Protein AF-A0A238HB44-F1 (afdb_monomer)

Foldseek 3Di:
DEPDLQWFDDLLCQVCVVVVPVQSVDDCVNPVPPQVSQVSNLVSCVVVVHFLVNSLVSLLPTATDPCSQVLLVVCVVFDQDEYEYQDACSNCVSCCVRNVVRHYHYWHFDADPVRRGPGTGGPDVLVQLVVQVVVVVVVDQDEEEDADDSCPSNCVSHPAYEYESHDPVVCVVCVVNYYDDDSVSVVVRVVVVCVVVVNDGDD

InterPro domains:
  IPR023214 HAD superfamily [G3DSA:3.40.50.1000] (1-186)
  IPR036412 HAD-like superfamily [SSF56784] (1-177)
  IPR050582 HAD-like hydrolase superfamily, SerB [PTHR43344] (33-164)

Sequence (203 aa):
MDIEGTLLPELWGKIAEATGIAALRITTRDEPDYHALMAARIRSLNEHGLSIERLVSIVREVELLPGAREFLDEVRARWPTLLVSDSYRDFLGPLAAKLGCAPAICHRLTLDAAGRVTGWAARLDDQKPKVVRAMQDLGYSVFAAGDSFNDIGMLKAADAARFINVPELIAAAHPEIGVCRDYHELFDAMSTLARRCGLREFG

pLDDT: mean 94.98, std 6.5, range [49.38, 98.62]

Nearest PDB structures (foldseek):
  1rkv-assembly1_B  TM=9.797E-01  e=1.043E-21  Pseudomonas aeruginosa PAO1
  3m1y-assembly1_B  TM=8.067E-01  e=3.355E-08  Helicobacter pylori
  5is2-assembly1_A-2  TM=8.067E-01  e=6.632E-08  Mycobacterium avium 104
  5t41-assembly1_A  TM=7.313E-01  e=8.498E-08  Mycobacterium avium 104
  5jjb-assembly1_A-2  TM=7.280E-01  e=2.152E-07  Mycobacterium avium 104

Secondary structure (DSSP, 8-state):
---BTTTB--HHHHHHHHH--GGGS--TTT---HHHHHHHHHHHHHHTT-BHHHHHHHHHTPPPPTTHHHHHHHHHHHS---EEEEEEHHHHGGGTTTTTT--EEEEEEEE-TTSBEEEEE-SSTTHHHHHHHHHHHTT---EEEESSGGGHHHHHHSSEEEEES--HHHHHH-TTT-EESSHHHHHHHHHHHHHHTT-----

Mean predicted aligned error: 3.35 Å

Structure (mmCIF, N/CA/C/O backbone):
data_AF-A0A238HB44-F1
#
_entry.id   AF-A0A238HB44-F1
#
loop_
_atom_site.group_PDB
_atom_site.id
_atom_site.type_symbol
_atom_site.label_atom_id
_atom_site.label_alt_id
_atom_site.label_comp_id
_atom_site.label_asym_id
_atom_site.label_entity_id
_atom_site.label_seq_id
_atom_site.pdbx_PDB_ins_code
_atom_site.Cartn_x
_atom_site.Cartn_y
_atom_site.Cartn_z
_atom_site.occupancy
_atom_site.B_iso_or_equiv
_atom_site.auth_seq_id
_atom_site.auth_comp_id
_atom_site.auth_asym_id
_atom_site.auth_atom_id
_atom_site.pdbx_PDB_model_num
ATOM 1 N N . MET A 1 1 ? 3.009 -3.481 -6.488 1.00 96.06 1 MET A N 1
ATOM 2 C CA . MET A 1 1 ? 3.083 -2.062 -6.080 1.00 96.06 1 MET A CA 1
ATOM 3 C C . MET A 1 1 ? 2.508 -1.924 -4.692 1.00 96.06 1 MET A C 1
ATOM 5 O O . MET A 1 1 ? 1.539 -2.625 -4.400 1.00 96.06 1 MET A O 1
ATOM 9 N N . ASP A 1 2 ? 3.079 -1.046 -3.876 1.00 97.69 2 ASP A N 1
ATOM 10 C CA . ASP A 1 2 ? 2.415 -0.598 -2.654 1.00 97.69 2 ASP A CA 1
ATOM 11 C C . ASP A 1 2 ? 1.172 0.263 -2.976 1.00 97.69 2 ASP A C 1
ATOM 13 O O . ASP A 1 2 ? 0.890 0.561 -4.143 1.00 97.69 2 ASP A O 1
ATOM 17 N N . ILE A 1 3 ? 0.372 0.579 -1.957 1.00 97.44 3 ILE A N 1
ATOM 18 C CA . ILE A 1 3 ? -0.911 1.264 -2.079 1.00 97.44 3 ILE A CA 1
ATOM 19 C C . ILE A 1 3 ? -0.914 2.593 -1.319 1.00 97.44 3 ILE A C 1
ATOM 21 O O . ILE A 1 3 ? -1.276 3.605 -1.913 1.00 97.44 3 ILE A O 1
ATOM 25 N N . GLU A 1 4 ? -0.585 2.604 -0.028 1.00 96.06 4 GLU A N 1
ATOM 26 C CA . GLU A 1 4 ? -0.638 3.826 0.792 1.00 96.06 4 GLU A CA 1
ATOM 27 C C . GLU A 1 4 ? 0.665 4.610 0.560 1.00 96.06 4 GLU A C 1
ATOM 29 O O . GLU A 1 4 ? 1.708 4.022 0.344 1.00 96.06 4 GLU A O 1
ATOM 34 N N . GLY A 1 5 ? 0.607 5.929 0.401 1.00 94.69 5 GLY A N 1
ATOM 35 C CA . GLY A 1 5 ? 1.741 6.741 -0.069 1.00 94.69 5 GLY A CA 1
ATOM 36 C C . GLY A 1 5 ? 2.075 6.593 -1.565 1.00 94.69 5 GLY A C 1
ATOM 37 O O . GLY A 1 5 ? 2.542 7.544 -2.196 1.00 94.69 5 GLY A O 1
ATOM 38 N N . THR A 1 6 ? 1.741 5.455 -2.185 1.00 97.12 6 THR A N 1
ATOM 39 C CA . THR A 1 6 ? 1.982 5.192 -3.618 1.00 97.12 6 THR A CA 1
ATOM 40 C C . THR A 1 6 ? 0.783 5.507 -4.517 1.00 97.12 6 THR A C 1
ATOM 42 O O . THR A 1 6 ? 0.960 6.091 -5.582 1.00 97.12 6 THR A O 1
ATOM 45 N N . LEU A 1 7 ? -0.437 5.121 -4.129 1.00 98.00 7 LEU A N 1
ATOM 46 C CA . LEU A 1 7 ? -1.683 5.311 -4.899 1.00 98.00 7 LEU A CA 1
ATOM 47 C C . LEU A 1 7 ? -2.771 6.035 -4.097 1.00 98.00 7 LEU A C 1
ATOM 49 O O . LEU A 1 7 ? -3.613 6.721 -4.672 1.00 98.00 7 LEU A O 1
ATOM 53 N N . LEU A 1 8 ? -2.766 5.865 -2.778 1.00 96.62 8 LEU A N 1
ATOM 54 C CA . LEU A 1 8 ? -3.674 6.472 -1.810 1.00 96.62 8 LEU A CA 1
ATOM 55 C C . LEU A 1 8 ? -2.867 7.265 -0.779 1.00 96.62 8 LEU A C 1
ATOM 57 O O . LEU A 1 8 ? -1.703 6.954 -0.554 1.00 96.62 8 LEU A O 1
ATOM 61 N N . PRO A 1 9 ? -3.458 8.251 -0.093 1.00 95.88 9 PRO A N 1
ATOM 62 C CA . PRO A 1 9 ? -2.882 8.748 1.150 1.00 95.88 9 PRO A CA 1
ATOM 63 C C . PRO A 1 9 ? -2.969 7.688 2.266 1.00 95.88 9 PRO A C 1
ATOM 65 O O . PRO A 1 9 ? -3.757 6.746 2.188 1.00 95.88 9 PRO A O 1
ATOM 68 N N . GLU A 1 10 ? -2.215 7.902 3.344 1.00 94.25 10 GLU A N 1
ATOM 69 C CA . GLU A 1 10 ? -2.258 7.092 4.571 1.00 94.25 10 GLU A CA 1
ATOM 70 C C . GLU A 1 10 ? -3.668 7.049 5.193 1.00 94.25 10 GLU A C 1
ATOM 72 O O . GLU A 1 10 ? -4.200 8.064 5.669 1.00 94.25 10 GLU A O 1
ATOM 77 N N . LEU A 1 11 ? -4.271 5.861 5.248 1.00 95.62 11 LEU A N 1
ATOM 78 C CA . LEU A 1 11 ? -5.650 5.655 5.690 1.00 95.62 11 LEU A CA 1
ATOM 79 C C . LEU A 1 11 ? -5.822 5.942 7.180 1.00 95.62 11 LEU A C 1
ATOM 81 O O . LEU A 1 11 ? -6.792 6.590 7.568 1.00 95.62 11 LEU A O 1
ATOM 85 N N . TRP A 1 12 ? -4.878 5.527 8.028 1.00 95.50 12 TRP A N 1
ATOM 86 C CA . TRP A 1 12 ? -4.936 5.831 9.465 1.00 95.50 12 TRP A CA 1
ATOM 87 C C . TRP A 1 12 ? -4.859 7.331 9.745 1.00 95.50 12 TRP A C 1
ATOM 89 O O . TRP A 1 12 ? -5.586 7.830 10.605 1.00 95.50 12 TRP A O 1
ATOM 99 N N . GLY A 1 13 ? -4.056 8.064 8.967 1.00 94.88 13 GLY A N 1
ATOM 100 C CA . GLY A 1 13 ? -4.015 9.524 9.022 1.00 94.88 13 GLY A CA 1
ATOM 101 C C . GLY A 1 13 ? -5.377 10.142 8.696 1.00 94.88 13 GLY A C 1
ATOM 102 O O . GLY A 1 13 ? -5.855 11.008 9.433 1.00 94.88 13 GLY A O 1
ATOM 103 N N . LYS A 1 14 ? -6.045 9.638 7.650 1.00 96.69 14 LYS A N 1
ATOM 104 C CA . LYS A 1 14 ? -7.391 10.080 7.248 1.00 96.69 14 LYS A CA 1
ATOM 105 C C . LYS A 1 14 ? -8.474 9.718 8.262 1.00 96.69 14 LYS A C 1
ATOM 107 O O . LYS A 1 14 ? -9.338 10.543 8.552 1.00 96.69 14 LYS A O 1
ATOM 112 N N . ILE A 1 15 ? -8.404 8.532 8.864 1.00 97.19 15 ILE A N 1
ATOM 113 C CA . ILE A 1 15 ? -9.303 8.125 9.951 1.00 97.19 15 ILE A CA 1
ATOM 114 C C . ILE A 1 15 ? -9.132 9.058 11.153 1.00 97.19 15 ILE A C 1
ATOM 116 O O . ILE A 1 15 ? -10.123 9.549 11.697 1.00 97.19 15 ILE A O 1
ATOM 120 N N . ALA A 1 16 ? -7.895 9.349 11.552 1.00 97.31 16 ALA A N 1
ATOM 121 C CA . ALA A 1 16 ? -7.618 10.245 12.668 1.00 97.31 16 ALA A CA 1
ATOM 122 C C . ALA A 1 16 ? -8.114 11.679 12.413 1.00 97.31 16 ALA A C 1
ATOM 124 O O . ALA A 1 16 ? -8.665 12.313 13.310 1.00 97.31 16 ALA A O 1
ATOM 125 N N . GLU A 1 17 ? -7.950 12.185 11.187 1.00 96.88 17 GLU A N 1
ATOM 126 C CA . GLU A 1 17 ? -8.486 13.479 10.747 1.00 96.88 17 GLU A CA 1
ATOM 127 C C . GLU A 1 17 ? -10.020 13.521 10.840 1.00 96.88 17 GLU A C 1
ATOM 129 O O . GLU A 1 17 ? -10.567 14.407 11.492 1.00 96.88 17 GLU A O 1
ATOM 134 N N . ALA A 1 18 ? -10.710 12.530 10.269 1.00 97.44 18 ALA A N 1
ATOM 135 C CA . ALA A 1 18 ? -12.173 12.496 10.210 1.00 97.44 18 ALA A CA 1
ATOM 136 C C . ALA A 1 18 ? -12.854 12.248 11.570 1.00 97.44 18 ALA A C 1
ATOM 138 O O . ALA A 1 18 ? -14.016 12.607 11.761 1.00 97.44 18 ALA A O 1
ATOM 139 N N . THR A 1 19 ? -12.159 11.590 12.500 1.00 96.94 19 THR A N 1
ATOM 140 C CA . THR A 1 19 ? -12.671 11.268 13.846 1.00 96.94 19 THR A CA 1
ATOM 141 C C . THR A 1 19 ? -12.236 12.266 14.913 1.00 96.94 19 THR A C 1
ATOM 143 O O . THR A 1 19 ? -12.833 12.304 15.985 1.00 96.94 19 THR A O 1
ATOM 146 N N . GLY A 1 20 ? -11.189 13.049 14.649 1.00 96.88 20 GLY A N 1
ATOM 147 C CA . GLY A 1 20 ? -10.553 13.912 15.642 1.00 96.88 20 GLY A CA 1
ATOM 148 C C . GLY A 1 20 ? -9.732 13.159 16.699 1.00 96.88 20 GLY A C 1
ATOM 149 O O . GLY A 1 20 ? -9.249 13.779 17.646 1.00 96.88 20 GLY A O 1
ATOM 150 N N . ILE A 1 21 ? -9.540 11.841 16.563 1.00 96.56 21 ILE A N 1
ATOM 151 C CA . ILE A 1 21 ? -8.846 11.018 17.562 1.00 96.56 21 ILE A CA 1
ATOM 152 C C . ILE A 1 21 ? -7.340 11.043 17.291 1.00 96.56 21 ILE A C 1
ATOM 154 O O . ILE A 1 21 ? -6.820 10.310 16.448 1.00 96.56 21 ILE A O 1
ATOM 158 N N . ALA A 1 22 ? -6.615 11.870 18.045 1.00 93.06 22 ALA A N 1
ATOM 159 C CA . ALA A 1 22 ? -5.170 12.046 17.884 1.00 93.06 22 ALA A CA 1
ATOM 160 C C . ALA A 1 22 ? -4.372 10.740 18.052 1.00 93.06 22 ALA A C 1
ATOM 162 O O . ALA A 1 22 ? -3.387 10.537 17.347 1.00 93.06 22 ALA A O 1
ATOM 163 N N . ALA A 1 23 ? -4.828 9.831 18.918 1.00 93.00 23 ALA A N 1
ATOM 164 C CA . ALA A 1 23 ? -4.188 8.536 19.150 1.00 93.00 23 ALA A CA 1
ATOM 165 C C . ALA A 1 23 ? -4.186 7.615 17.916 1.00 93.00 23 ALA A C 1
ATOM 167 O O . ALA A 1 23 ? -3.433 6.651 17.891 1.00 93.00 23 ALA A O 1
ATOM 168 N N . LEU A 1 24 ? -4.978 7.905 16.877 1.00 95.75 24 LEU A N 1
ATOM 169 C CA . LEU A 1 24 ? -4.941 7.166 15.610 1.00 95.75 24 LEU A CA 1
ATOM 170 C C . LEU A 1 24 ? -3.874 7.697 14.635 1.00 95.75 24 LEU A C 1
ATOM 172 O O . LEU A 1 24 ? -3.596 7.036 13.636 1.00 95.75 24 LEU A O 1
ATOM 176 N N . ARG A 1 25 ? -3.248 8.850 14.927 1.00 93.44 25 ARG A N 1
ATOM 177 C CA . ARG A 1 25 ? -2.157 9.427 14.116 1.00 93.44 25 ARG A CA 1
ATOM 178 C C . ARG A 1 25 ? -0.798 8.786 14.360 1.00 93.44 25 ARG A C 1
ATOM 180 O O . ARG A 1 25 ? 0.110 9.051 13.582 1.00 93.44 25 ARG A O 1
ATOM 187 N N . ILE A 1 26 ? -0.651 7.989 15.420 1.00 90.00 26 ILE A N 1
ATOM 188 C CA . ILE A 1 26 ? 0.619 7.328 15.727 1.00 90.00 26 ILE A CA 1
ATOM 189 C C . ILE A 1 26 ? 1.070 6.476 14.541 1.00 90.00 26 ILE A C 1
ATOM 191 O O . ILE A 1 26 ? 0.257 5.832 13.868 1.00 90.00 26 ILE A O 1
ATOM 195 N N . THR A 1 27 ? 2.367 6.494 14.282 1.00 86.69 27 THR A N 1
ATOM 196 C CA . THR A 1 27 ? 3.024 5.794 13.178 1.00 86.69 27 THR A CA 1
ATOM 197 C C . THR A 1 27 ? 4.102 4.861 13.714 1.00 86.69 27 THR A C 1
ATOM 199 O O . THR A 1 27 ? 4.386 4.837 14.910 1.00 86.69 27 THR A O 1
ATOM 202 N N . THR A 1 28 ? 4.771 4.135 12.821 1.00 82.25 28 THR A N 1
ATOM 203 C CA . THR A 1 28 ? 5.951 3.334 13.175 1.00 82.25 28 THR A CA 1
ATOM 204 C C . THR A 1 28 ? 7.154 4.169 13.627 1.00 82.25 28 THR A C 1
ATOM 206 O O . THR A 1 28 ? 8.109 3.618 14.165 1.00 82.25 28 THR A O 1
ATOM 209 N N . ARG A 1 29 ? 7.128 5.500 13.443 1.00 80.50 29 ARG A N 1
ATOM 210 C CA . ARG A 1 29 ? 8.132 6.403 14.033 1.00 80.50 29 ARG A CA 1
ATOM 211 C C . ARG A 1 29 ? 7.910 6.600 15.531 1.00 80.50 29 ARG A C 1
ATOM 213 O O . ARG A 1 29 ? 8.879 6.795 16.255 1.00 80.50 29 ARG A O 1
ATOM 220 N N . ASP A 1 30 ? 6.652 6.568 15.965 1.00 87.88 30 ASP A N 1
ATOM 221 C CA . ASP A 1 30 ? 6.256 6.741 17.364 1.00 87.88 30 ASP A CA 1
ATOM 222 C C . ASP A 1 30 ? 6.293 5.401 18.114 1.00 87.88 30 ASP A C 1
ATOM 224 O O . ASP A 1 30 ? 6.720 5.345 19.263 1.00 87.88 30 ASP A O 1
ATOM 228 N N . GLU A 1 31 ? 5.876 4.321 17.444 1.00 89.50 31 GLU A N 1
ATOM 229 C CA . GLU A 1 31 ? 5.881 2.948 17.955 1.00 89.50 31 GLU A CA 1
ATOM 230 C C . GLU A 1 31 ? 6.426 1.985 16.881 1.00 89.50 31 GLU A C 1
ATOM 232 O O . GLU A 1 31 ? 5.677 1.578 15.986 1.00 89.50 31 GLU A O 1
ATOM 237 N N . PRO A 1 32 ? 7.728 1.640 16.925 1.00 84.88 32 PRO A N 1
ATOM 238 C CA . PRO A 1 32 ? 8.362 0.770 15.934 1.00 84.88 32 PRO A C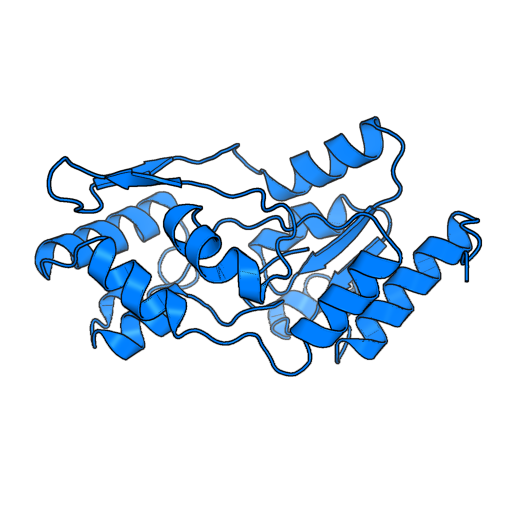A 1
ATOM 239 C C . PRO A 1 32 ? 7.812 -0.661 15.904 1.00 84.88 32 PRO A C 1
ATOM 241 O O . PRO A 1 32 ? 7.896 -1.315 14.862 1.00 84.88 32 PRO A O 1
ATOM 244 N N . ASP A 1 33 ? 7.262 -1.166 17.015 1.00 88.94 33 ASP A N 1
ATOM 245 C CA . ASP A 1 33 ? 6.621 -2.478 17.044 1.00 88.94 33 ASP A CA 1
ATOM 246 C C . ASP A 1 33 ? 5.210 -2.381 16.446 1.00 88.94 33 ASP A C 1
ATOM 248 O O . ASP A 1 33 ? 4.265 -1.879 17.056 1.00 88.94 33 ASP A O 1
ATOM 252 N N . TYR A 1 34 ? 5.042 -2.927 15.239 1.00 88.19 34 TYR A N 1
ATOM 253 C CA . TYR A 1 34 ? 3.762 -2.919 14.534 1.00 88.19 34 TYR A CA 1
ATOM 254 C C . TYR A 1 34 ? 2.623 -3.583 15.333 1.00 88.19 34 TYR A C 1
ATOM 256 O O . TYR A 1 34 ? 1.473 -3.139 15.256 1.00 88.19 34 TYR A O 1
ATOM 264 N N . HIS A 1 35 ? 2.907 -4.618 16.133 1.00 91.19 35 HIS A N 1
ATOM 265 C CA . HIS A 1 35 ? 1.897 -5.240 16.990 1.00 91.19 35 HIS A CA 1
ATOM 266 C C . HIS A 1 35 ? 1.465 -4.299 18.113 1.00 91.19 35 HIS A C 1
ATOM 268 O O . HIS A 1 35 ? 0.262 -4.170 18.360 1.00 91.19 35 HIS A O 1
ATOM 274 N N . ALA A 1 36 ? 2.413 -3.617 18.759 1.00 93.94 36 ALA A N 1
ATOM 275 C CA . ALA A 1 36 ? 2.120 -2.628 19.794 1.00 93.94 36 ALA A CA 1
ATOM 276 C C . ALA A 1 36 ? 1.352 -1.424 19.220 1.00 93.94 36 ALA A C 1
ATOM 278 O O . ALA A 1 36 ? 0.322 -1.028 19.777 1.00 93.94 36 ALA A O 1
ATOM 279 N N . LEU A 1 37 ? 1.770 -0.928 18.052 1.00 93.94 37 LEU A N 1
ATOM 280 C CA . LEU A 1 37 ? 1.107 0.136 17.296 1.00 93.94 37 LEU A CA 1
ATOM 281 C C . LEU A 1 37 ? -0.358 -0.213 17.013 1.00 93.94 37 LEU A C 1
ATOM 283 O O . LEU A 1 37 ? -1.273 0.566 17.299 1.00 93.94 37 LEU A O 1
ATOM 287 N N . MET A 1 38 ? -0.601 -1.407 16.473 1.00 94.62 38 MET A N 1
ATOM 288 C CA . MET A 1 38 ? -1.952 -1.856 16.158 1.00 94.62 38 MET A CA 1
ATOM 289 C C . MET A 1 38 ? -2.785 -2.124 17.408 1.00 94.62 38 MET A C 1
ATOM 291 O O . MET A 1 38 ? -3.967 -1.780 17.425 1.00 94.62 38 MET A O 1
ATOM 295 N N . ALA A 1 39 ? -2.194 -2.660 18.477 1.00 95.12 39 ALA A N 1
ATOM 296 C CA . ALA A 1 39 ? -2.883 -2.818 19.753 1.00 95.12 39 ALA A CA 1
ATOM 297 C C . ALA A 1 39 ? -3.318 -1.462 20.335 1.00 95.12 39 ALA A C 1
ATOM 299 O O . ALA A 1 39 ? -4.439 -1.341 20.832 1.00 95.12 39 ALA A O 1
ATOM 300 N N . ALA A 1 40 ? -2.473 -0.430 20.239 1.00 95.62 40 ALA A N 1
ATOM 301 C CA . ALA A 1 40 ? -2.802 0.927 20.669 1.00 95.62 40 ALA A CA 1
ATOM 302 C C . ALA A 1 40 ? -3.937 1.539 19.831 1.00 95.62 40 ALA A C 1
ATOM 304 O O . ALA A 1 40 ? -4.915 2.034 20.397 1.00 95.62 40 ALA A O 1
ATOM 305 N N . ARG A 1 41 ? -3.869 1.429 18.496 1.00 96.81 41 ARG A N 1
ATOM 306 C CA . ARG A 1 41 ? -4.941 1.889 17.594 1.00 96.81 41 ARG A CA 1
ATOM 307 C C . ARG A 1 41 ? -6.267 1.198 17.898 1.00 96.81 41 ARG A C 1
ATOM 309 O O . ARG A 1 41 ? -7.276 1.869 18.080 1.00 96.81 41 ARG A O 1
ATOM 316 N N . ILE A 1 42 ? -6.269 -0.128 18.018 1.00 96.69 42 ILE A N 1
ATOM 317 C CA . ILE A 1 42 ? -7.478 -0.919 18.295 1.00 96.69 42 ILE A CA 1
ATOM 318 C C . ILE A 1 42 ? -8.071 -0.576 19.663 1.00 96.69 42 ILE A C 1
ATOM 320 O O . ILE A 1 42 ? -9.288 -0.438 19.788 1.00 96.69 42 ILE A O 1
ATOM 324 N N . ARG A 1 43 ? -7.236 -0.397 20.690 1.00 97.19 43 ARG A N 1
ATOM 325 C CA . ARG A 1 43 ? -7.694 0.069 22.004 1.00 97.19 43 ARG A CA 1
ATOM 326 C C . ARG A 1 43 ? -8.399 1.419 21.884 1.00 97.19 43 ARG A C 1
ATOM 328 O O . ARG A 1 43 ? -9.530 1.546 22.337 1.00 97.19 43 ARG A O 1
ATOM 335 N N . SER A 1 44 ? -7.775 2.366 21.184 1.00 97.38 44 SER A N 1
ATOM 336 C CA . SER A 1 44 ? -8.331 3.702 20.972 1.00 97.38 44 SER A CA 1
ATOM 337 C C . SER A 1 44 ? -9.659 3.671 20.208 1.00 97.38 44 SER A C 1
ATOM 339 O O . SER A 1 44 ? -10.608 4.344 20.608 1.00 97.38 44 SER A O 1
ATOM 341 N N . LEU A 1 45 ? -9.773 2.841 19.164 1.00 97.31 45 LEU A N 1
ATOM 342 C CA . LEU A 1 45 ? -11.035 2.627 18.447 1.00 97.31 45 LEU A CA 1
ATOM 343 C C . LEU A 1 45 ? -12.157 2.176 19.392 1.00 97.31 45 LEU A C 1
ATOM 345 O O . LEU A 1 45 ? -13.258 2.722 19.349 1.00 97.31 45 LEU A O 1
ATOM 349 N N . ASN A 1 46 ? -11.869 1.205 20.262 1.00 96.75 46 ASN A N 1
ATOM 350 C CA . ASN A 1 46 ? -12.849 0.652 21.194 1.00 96.75 46 ASN A CA 1
ATOM 351 C C . ASN A 1 46 ? -13.232 1.635 22.309 1.00 96.75 46 ASN A C 1
ATOM 353 O O . ASN A 1 46 ? -14.412 1.734 22.639 1.00 96.75 46 ASN A O 1
ATOM 357 N N . GLU A 1 47 ? -12.272 2.390 22.849 1.00 97.31 47 GLU A N 1
ATOM 358 C CA . GLU A 1 47 ? -12.516 3.442 23.852 1.00 97.31 47 GLU A CA 1
ATOM 359 C C . GLU A 1 47 ? -13.458 4.537 23.331 1.00 97.31 47 GLU A C 1
ATOM 361 O O . GLU A 1 47 ? -14.255 5.079 24.093 1.00 97.31 47 GLU A O 1
ATOM 366 N N . HIS A 1 48 ? -13.412 4.819 22.027 1.00 97.44 48 HIS A N 1
ATOM 367 C CA . HIS A 1 48 ? -14.272 5.806 21.368 1.00 97.44 48 HIS A CA 1
ATOM 368 C C . HIS A 1 48 ? -15.518 5.189 20.710 1.00 97.44 48 HIS A C 1
ATOM 370 O O . HIS A 1 48 ? -16.258 5.890 20.022 1.00 97.44 48 HIS A O 1
ATOM 376 N N . GLY A 1 49 ? -15.761 3.886 20.892 1.00 96.00 49 GLY A N 1
ATOM 377 C CA . GLY A 1 49 ? -16.936 3.200 20.348 1.00 96.00 49 GLY A CA 1
ATOM 378 C C . GLY A 1 49 ? -17.005 3.167 18.816 1.00 96.00 49 GLY A C 1
ATOM 379 O O . GLY A 1 49 ? -18.100 3.129 18.256 1.00 96.00 49 GLY A O 1
ATOM 380 N N . LEU A 1 50 ? -15.863 3.202 18.120 1.00 96.88 50 LEU A N 1
ATOM 381 C CA . LEU A 1 50 ? -15.824 3.195 16.657 1.00 96.88 50 LEU A CA 1
ATOM 382 C C . LEU A 1 50 ? -16.031 1.784 16.092 1.00 96.88 50 LEU A C 1
ATOM 384 O O . LEU A 1 50 ? -15.208 0.888 16.284 1.00 96.88 50 LEU A O 1
ATOM 388 N N . SER A 1 51 ? -17.122 1.608 15.344 1.00 95.81 51 SER A N 1
ATOM 389 C CA . SER A 1 51 ? -17.415 0.379 14.602 1.00 95.81 51 SER A CA 1
ATOM 390 C C . SER A 1 51 ? -16.657 0.312 13.274 1.00 95.81 51 SER A C 1
ATOM 392 O O . SER A 1 51 ? -16.266 1.335 12.701 1.00 95.81 51 SER A O 1
ATOM 394 N N . ILE A 1 52 ? -16.514 -0.899 12.727 1.00 97.50 52 ILE A N 1
ATOM 395 C CA . ILE A 1 52 ? -15.951 -1.108 11.388 1.00 97.50 52 ILE A CA 1
ATOM 396 C C . ILE A 1 52 ? -16.741 -0.364 10.308 1.00 97.50 52 ILE A C 1
ATOM 398 O O . ILE A 1 52 ? -16.149 0.176 9.381 1.00 97.50 52 ILE A O 1
ATOM 402 N N . GLU A 1 53 ? -18.062 -0.261 10.450 1.00 97.19 53 GLU A N 1
ATOM 403 C CA . GLU A 1 53 ? -18.919 0.467 9.512 1.00 97.19 53 GLU A CA 1
ATOM 404 C C . GLU A 1 53 ? -18.553 1.950 9.468 1.00 97.19 53 GLU A C 1
ATOM 406 O O . GLU A 1 53 ? -18.441 2.534 8.387 1.00 97.19 53 GLU A O 1
ATOM 411 N N . ARG A 1 54 ? -18.288 2.556 10.636 1.00 97.19 54 ARG A N 1
ATOM 412 C CA . ARG A 1 54 ? -17.843 3.948 10.699 1.00 97.19 54 ARG A CA 1
ATOM 413 C C . ARG A 1 54 ? -16.476 4.118 10.043 1.00 97.19 54 ARG A C 1
ATOM 415 O O . ARG A 1 54 ? -16.306 5.051 9.261 1.00 97.19 54 ARG A O 1
ATOM 422 N N . LEU A 1 55 ? -15.533 3.215 10.303 1.00 97.69 55 LEU A N 1
ATOM 423 C CA . LEU A 1 55 ? -14.209 3.251 9.673 1.00 97.69 55 LEU A CA 1
ATOM 424 C C . LEU A 1 55 ? -14.299 3.114 8.152 1.00 97.69 55 LEU A C 1
ATOM 426 O O . LEU A 1 55 ? -13.741 3.933 7.430 1.00 97.69 55 LEU A O 1
ATOM 430 N N . VAL A 1 56 ? -15.073 2.146 7.660 1.00 97.62 56 VAL A N 1
ATOM 431 C CA . VAL A 1 56 ? -15.312 1.941 6.227 1.00 97.62 56 VAL A CA 1
ATOM 432 C C . VAL A 1 56 ? -15.981 3.159 5.594 1.00 97.62 56 VAL A C 1
ATOM 434 O O . VAL A 1 56 ? -15.609 3.531 4.483 1.00 97.62 56 VAL A O 1
ATOM 437 N N . SER A 1 57 ? -16.925 3.812 6.285 1.00 97.94 57 SER A N 1
ATOM 438 C CA . SER A 1 57 ? -17.544 5.045 5.780 1.00 97.94 57 SER A CA 1
ATOM 439 C C . SER A 1 57 ? -16.517 6.154 5.551 1.00 97.94 57 SER A C 1
ATOM 441 O O . SER A 1 57 ? -16.599 6.841 4.547 1.00 97.94 57 SER A O 1
ATOM 443 N N . ILE A 1 58 ? -15.520 6.285 6.432 1.00 97.81 58 ILE A N 1
ATOM 444 C CA . ILE A 1 58 ? -14.448 7.278 6.289 1.00 97.81 58 ILE A CA 1
ATOM 445 C C . ILE A 1 58 ? -13.501 6.878 5.159 1.00 97.81 58 ILE A C 1
ATOM 447 O O . ILE A 1 58 ? -13.162 7.700 4.315 1.00 97.81 58 ILE A O 1
ATOM 451 N N . VAL A 1 59 ? -13.091 5.607 5.126 1.00 97.31 59 VAL A N 1
ATOM 452 C CA . VAL A 1 59 ? -12.157 5.092 4.120 1.00 97.31 59 VAL A CA 1
ATOM 453 C C . VAL A 1 59 ? -12.719 5.253 2.706 1.00 97.31 59 VAL A C 1
ATOM 455 O O . VAL A 1 59 ? -11.970 5.618 1.812 1.00 97.31 59 VAL A O 1
ATOM 458 N N . ARG A 1 60 ? -14.026 5.059 2.487 1.00 97.31 60 ARG A N 1
ATOM 459 C CA . ARG A 1 60 ? -14.662 5.230 1.164 1.00 97.31 60 ARG A CA 1
ATOM 460 C C . ARG A 1 60 ? -14.530 6.635 0.581 1.00 97.31 60 ARG A C 1
ATOM 462 O O . ARG A 1 60 ? -14.460 6.764 -0.641 1.00 97.31 60 ARG A O 1
ATOM 469 N N . GLU A 1 61 ? -14.462 7.653 1.430 1.00 97.19 61 GLU A N 1
ATOM 470 C CA . GLU A 1 61 ? -14.297 9.049 1.012 1.00 97.19 61 GLU A CA 1
ATOM 471 C C . GLU A 1 61 ? -12.842 9.385 0.654 1.00 97.19 61 GLU A C 1
ATOM 473 O O . GLU A 1 61 ? -12.561 10.456 0.126 1.00 97.19 61 GLU A O 1
ATOM 478 N N . VAL A 1 62 ? -11.894 8.480 0.921 1.00 96.94 62 VAL A N 1
ATOM 479 C CA . VAL A 1 62 ? -10.494 8.688 0.553 1.00 96.94 62 VAL A CA 1
ATOM 480 C C . VAL A 1 62 ? -10.342 8.587 -0.962 1.00 96.94 62 VAL A C 1
ATOM 482 O O . VAL A 1 62 ? -10.693 7.576 -1.579 1.00 96.94 62 VAL A O 1
ATOM 485 N N . GLU A 1 63 ? -9.812 9.650 -1.558 1.00 97.25 63 GLU A N 1
ATOM 486 C CA . GLU A 1 63 ? -9.473 9.711 -2.976 1.00 97.25 63 GLU A CA 1
ATOM 487 C C . GLU A 1 63 ? -8.055 9.212 -3.247 1.00 97.25 63 GLU A C 1
ATOM 489 O O . GLU A 1 63 ? -7.175 9.253 -2.383 1.00 97.25 63 GLU A O 1
ATOM 494 N N . LEU A 1 64 ? -7.851 8.739 -4.476 1.00 97.88 64 LEU A N 1
ATOM 495 C CA . LEU A 1 64 ? -6.524 8.411 -4.977 1.00 97.88 64 LEU A CA 1
ATOM 496 C C . LEU A 1 64 ? -5.649 9.665 -5.065 1.00 97.88 64 LEU A C 1
ATOM 498 O O . LEU A 1 64 ? -6.143 10.786 -5.203 1.00 97.88 64 LEU A O 1
ATOM 502 N N . LEU A 1 65 ? -4.335 9.464 -5.013 1.00 98.12 65 LEU A N 1
ATOM 503 C CA . LEU A 1 65 ? -3.377 10.530 -5.275 1.00 98.12 65 LEU A CA 1
ATOM 504 C C . LEU A 1 65 ? -3.543 11.052 -6.719 1.00 98.12 65 LEU A C 1
ATOM 506 O O . LEU A 1 65 ? -3.913 10.280 -7.612 1.00 98.12 65 LEU A O 1
ATOM 510 N N . PRO A 1 66 ? -3.281 12.346 -6.981 1.00 97.94 66 PRO A N 1
ATOM 511 C CA . PRO A 1 66 ? -3.453 12.926 -8.313 1.00 97.94 66 PRO A CA 1
ATOM 512 C C . PRO A 1 66 ? -2.680 12.160 -9.396 1.00 97.94 66 PRO A C 1
ATOM 514 O O . PRO A 1 66 ? -1.469 12.004 -9.290 1.00 97.94 66 PRO A O 1
ATOM 517 N N . GLY A 1 67 ? -3.373 11.692 -10.438 1.00 97.44 67 GLY A N 1
ATOM 518 C CA . GLY A 1 67 ? -2.786 10.917 -11.541 1.00 97.44 67 GLY A CA 1
ATOM 519 C C . GLY A 1 67 ? -2.637 9.412 -11.279 1.00 97.44 67 GLY A C 1
ATOM 520 O O . GLY A 1 67 ? -2.304 8.662 -12.196 1.00 97.44 67 GLY A O 1
ATOM 521 N N . ALA A 1 68 ? -2.897 8.937 -10.055 1.00 97.94 68 ALA A N 1
ATOM 522 C CA . ALA A 1 68 ? -2.721 7.529 -9.701 1.00 97.94 68 ALA A CA 1
ATOM 523 C C . ALA A 1 68 ? -3.710 6.612 -10.429 1.00 97.94 68 ALA A C 1
ATOM 525 O O . ALA A 1 68 ? -3.385 5.460 -10.721 1.00 97.94 68 ALA A O 1
ATOM 526 N N . ARG A 1 69 ? -4.924 7.105 -10.716 1.00 96.38 69 ARG A N 1
ATOM 527 C CA . ARG A 1 69 ? -5.948 6.324 -11.415 1.00 96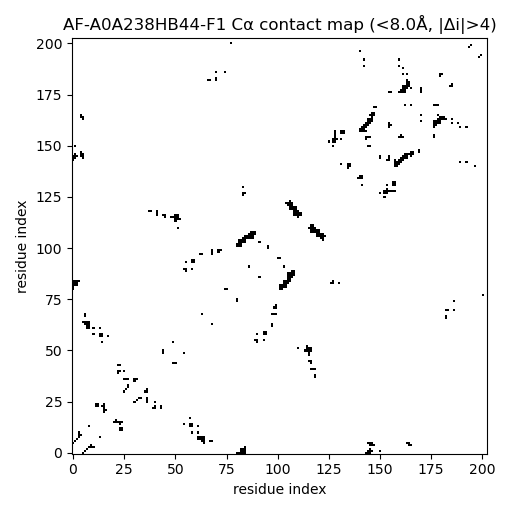.38 69 ARG A CA 1
ATOM 528 C C . ARG A 1 69 ? -5.545 6.068 -12.860 1.00 96.38 69 ARG A C 1
ATOM 530 O O . ARG A 1 69 ? -5.553 4.921 -13.298 1.00 96.38 69 ARG A O 1
ATOM 537 N N . GLU A 1 70 ? -5.190 7.134 -13.566 1.00 97.31 70 GLU A N 1
ATOM 538 C CA . GLU A 1 70 ? -4.757 7.103 -14.958 1.00 97.31 70 GLU A CA 1
ATOM 539 C C . GLU A 1 70 ? -3.518 6.220 -15.100 1.00 97.31 70 GLU A C 1
ATOM 541 O O . GLU A 1 70 ? -3.501 5.313 -15.930 1.00 97.31 70 GLU A O 1
ATOM 546 N N . PHE A 1 71 ? -2.538 6.410 -14.213 1.00 98.00 71 PHE A N 1
ATOM 547 C CA . PHE A 1 71 ? -1.343 5.578 -14.140 1.00 98.00 71 PHE A CA 1
ATOM 548 C C . PHE A 1 71 ? -1.667 4.093 -13.947 1.00 98.00 71 PHE A C 1
ATOM 550 O O . PHE A 1 71 ? -1.163 3.243 -14.679 1.00 98.00 71 PHE A O 1
ATOM 557 N N . LEU A 1 72 ? -2.520 3.758 -12.975 1.00 97.31 72 LEU A N 1
ATOM 558 C CA . LEU A 1 72 ? -2.854 2.367 -12.683 1.00 97.31 72 LEU A CA 1
ATOM 559 C C . LEU A 1 72 ? -3.586 1.695 -13.850 1.00 97.31 72 LEU A C 1
ATOM 561 O O . LEU A 1 72 ? -3.321 0.528 -14.143 1.00 97.31 72 LEU A O 1
ATOM 565 N N . ASP A 1 73 ? -4.492 2.408 -14.520 1.00 96.75 73 ASP A N 1
ATOM 566 C CA . ASP A 1 73 ? -5.187 1.893 -15.701 1.00 96.75 73 ASP A CA 1
ATOM 567 C C . ASP A 1 73 ? -4.211 1.664 -16.870 1.00 96.75 73 ASP A C 1
ATOM 569 O O . ASP A 1 73 ? -4.255 0.614 -17.514 1.00 96.75 73 ASP A O 1
ATOM 573 N N . GLU A 1 74 ? -3.266 2.581 -17.082 1.00 96.00 74 GLU A N 1
ATOM 574 C CA . GLU A 1 74 ? -2.204 2.489 -18.091 1.00 96.00 74 GLU A CA 1
ATOM 575 C C . GLU A 1 74 ? -1.249 1.303 -17.853 1.00 96.00 74 GLU A C 1
ATOM 577 O O . GLU A 1 74 ? -0.938 0.559 -18.793 1.00 96.00 74 GLU A O 1
ATOM 582 N N . VAL A 1 75 ? -0.812 1.088 -16.609 1.00 96.19 75 VAL A N 1
ATOM 583 C CA . VAL A 1 75 ? 0.038 -0.052 -16.223 1.00 96.19 75 VAL A CA 1
ATOM 584 C C . VAL A 1 75 ? -0.714 -1.367 -16.428 1.00 96.19 75 VAL A C 1
ATOM 586 O O . VAL A 1 75 ? -0.189 -2.295 -17.044 1.00 96.19 75 VAL A O 1
ATOM 589 N N . ARG A 1 76 ? -1.969 -1.445 -15.971 1.00 95.38 76 ARG A N 1
ATOM 590 C CA . ARG A 1 76 ? -2.795 -2.661 -16.062 1.00 95.38 76 ARG A CA 1
ATOM 591 C C . ARG A 1 76 ? -3.159 -3.049 -17.487 1.00 95.38 76 ARG A C 1
ATOM 593 O O . ARG A 1 76 ? -3.346 -4.234 -17.751 1.00 95.38 76 ARG A O 1
ATOM 600 N N . ALA A 1 77 ? -3.266 -2.077 -18.389 1.00 94.69 77 ALA A N 1
ATOM 601 C CA . ALA A 1 77 ? -3.491 -2.343 -19.804 1.00 94.69 77 ALA A CA 1
ATOM 602 C C . ALA A 1 77 ? -2.302 -3.067 -20.463 1.00 94.69 77 ALA A C 1
ATOM 604 O O . ALA A 1 77 ? -2.486 -3.727 -21.482 1.00 94.69 77 ALA A O 1
ATOM 605 N N . ARG A 1 78 ? -1.095 -2.965 -19.886 1.00 93.69 78 ARG A N 1
ATOM 606 C CA . ARG A 1 78 ? 0.148 -3.492 -20.473 1.00 93.69 78 ARG A CA 1
ATOM 607 C C . ARG A 1 78 ? 0.733 -4.678 -19.720 1.00 93.69 78 ARG A C 1
ATOM 609 O O . ARG A 1 78 ? 1.291 -5.574 -20.351 1.00 93.69 78 ARG A O 1
ATOM 616 N N . TRP A 1 79 ? 0.619 -4.697 -18.393 1.00 94.31 79 TRP A N 1
ATOM 617 C CA . TRP A 1 79 ? 1.287 -5.691 -17.556 1.00 94.31 79 TRP A CA 1
ATOM 618 C C . TRP A 1 79 ? 0.387 -6.227 -16.434 1.00 94.31 79 TRP A C 1
ATOM 620 O O . TRP A 1 79 ? -0.386 -5.473 -15.828 1.00 94.31 79 TRP A O 1
ATOM 630 N N . PRO A 1 80 ? 0.520 -7.524 -16.083 1.00 95.25 80 PRO A N 1
ATOM 631 C CA . PRO A 1 80 ? -0.092 -8.066 -14.878 1.00 95.25 80 PRO A CA 1
ATOM 632 C C . PRO A 1 80 ? 0.295 -7.230 -13.656 1.00 95.25 80 PRO A C 1
ATOM 634 O O . PRO A 1 80 ? 1.472 -7.047 -13.357 1.00 95.25 80 PRO A O 1
ATOM 637 N N . THR A 1 81 ? -0.708 -6.713 -12.950 1.00 96.88 81 THR A N 1
ATOM 638 C CA . THR A 1 81 ? -0.502 -5.775 -11.842 1.00 96.88 81 THR A CA 1
ATOM 639 C C . THR A 1 81 ? -1.060 -6.355 -10.554 1.00 96.88 81 THR A C 1
ATOM 641 O O . THR A 1 81 ? -2.248 -6.669 -10.470 1.00 96.88 81 THR A O 1
ATOM 644 N N . LEU A 1 82 ? -0.201 -6.462 -9.540 1.00 97.75 82 LEU A N 1
ATOM 645 C CA . LEU A 1 82 ? -0.568 -6.850 -8.181 1.00 97.75 82 LEU A CA 1
ATOM 646 C C . LEU A 1 82 ? -0.300 -5.695 -7.218 1.00 97.75 82 LEU A C 1
ATOM 648 O O . LEU A 1 82 ? 0.792 -5.112 -7.201 1.00 97.75 82 LEU A O 1
ATOM 652 N N . LEU A 1 83 ? -1.294 -5.403 -6.386 1.00 98.19 83 LEU A N 1
ATOM 653 C CA . LEU A 1 83 ? -1.149 -4.503 -5.253 1.00 98.19 83 LEU A CA 1
ATOM 654 C C . LEU A 1 83 ? -0.759 -5.322 -4.018 1.00 98.19 83 LEU A C 1
ATOM 656 O O . LEU A 1 83 ? -1.346 -6.374 -3.758 1.00 98.19 83 LEU A O 1
ATOM 660 N N . VAL A 1 84 ? 0.236 -4.870 -3.261 1.00 97.81 84 VAL A N 1
ATOM 661 C CA . VAL A 1 84 ? 0.768 -5.584 -2.094 1.00 97.81 84 VAL A 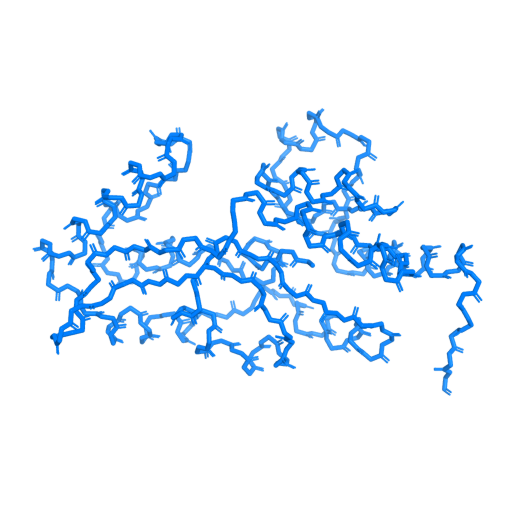CA 1
ATOM 662 C C . VAL A 1 84 ? 0.956 -4.578 -0.970 1.00 97.81 84 VAL A C 1
ATOM 664 O O . VAL A 1 84 ? 1.772 -3.678 -1.0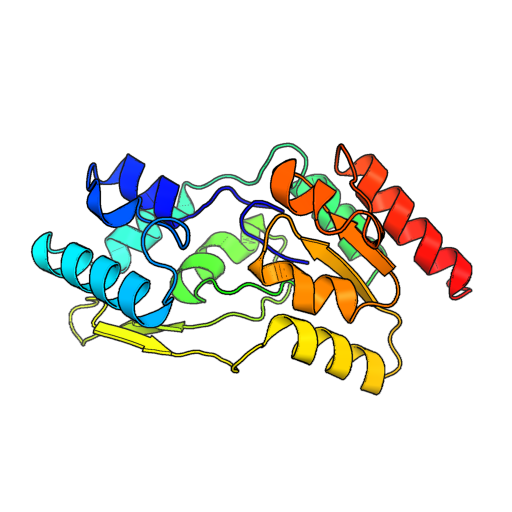98 1.00 97.81 84 VAL A O 1
ATOM 667 N N . SER A 1 85 ? 0.185 -4.708 0.106 1.00 95.50 85 SER A N 1
ATOM 668 C CA . SER A 1 85 ? 0.083 -3.677 1.142 1.00 95.50 85 SER A CA 1
ATOM 669 C C . SER A 1 85 ? -0.100 -4.293 2.521 1.00 95.50 85 SER A C 1
ATOM 671 O O . SER A 1 85 ? -0.840 -5.266 2.680 1.00 95.50 85 SER A O 1
ATOM 673 N N . ASP A 1 86 ? 0.521 -3.690 3.532 1.00 93.69 86 ASP A N 1
ATOM 674 C CA . ASP A 1 86 ? 0.360 -4.080 4.943 1.00 93.69 86 ASP A CA 1
ATOM 675 C C . ASP A 1 86 ? -0.908 -3.481 5.579 1.00 93.69 86 ASP A C 1
ATOM 677 O O . ASP A 1 86 ? -1.114 -3.547 6.790 1.00 93.69 86 ASP A O 1
ATOM 681 N N . SER A 1 87 ? -1.781 -2.906 4.750 1.00 94.38 87 SER A N 1
ATOM 682 C CA . SER A 1 87 ? -3.131 -2.512 5.125 1.00 94.38 87 SER A CA 1
ATOM 683 C C . SER A 1 87 ? -4.065 -3.720 5.247 1.00 94.38 87 SER A C 1
ATOM 685 O O . SER A 1 87 ? -3.665 -4.889 5.185 1.00 94.38 87 SER A O 1
ATOM 687 N N . TYR A 1 88 ? -5.357 -3.439 5.383 1.00 96.75 88 TYR A N 1
ATOM 688 C CA . TYR A 1 88 ? -6.380 -4.435 5.677 1.00 96.75 88 TYR A CA 1
ATOM 689 C C . TYR A 1 88 ? -7.376 -4.582 4.538 1.00 96.75 88 TYR A C 1
ATOM 691 O O . TYR A 1 88 ? -7.835 -3.597 3.961 1.00 96.75 88 TYR A O 1
ATOM 699 N N . ARG A 1 89 ? -7.790 -5.818 4.251 1.00 96.56 89 ARG A N 1
ATOM 700 C CA . ARG A 1 89 ? -8.862 -6.112 3.289 1.00 96.56 89 ARG A CA 1
ATOM 701 C C . ARG A 1 89 ? -10.148 -5.347 3.605 1.00 96.56 89 ARG A C 1
ATOM 703 O O . ARG A 1 89 ? -10.822 -4.912 2.678 1.00 96.56 89 ARG A O 1
ATOM 710 N N . ASP A 1 90 ? -10.457 -5.156 4.881 1.00 96.88 90 ASP A N 1
ATOM 711 C CA . ASP A 1 90 ? -11.630 -4.414 5.346 1.00 96.88 90 ASP A CA 1
ATOM 712 C C . ASP A 1 90 ? -11.587 -2.928 4.953 1.00 96.88 90 ASP A C 1
ATOM 714 O O . ASP A 1 90 ? -12.632 -2.315 4.749 1.00 96.88 90 ASP A O 1
ATOM 718 N N . PHE A 1 91 ? -10.390 -2.359 4.776 1.00 97.00 91 PHE A N 1
ATOM 719 C CA . PHE A 1 91 ? -10.198 -0.984 4.309 1.00 97.00 91 PHE A CA 1
ATOM 720 C C . PHE A 1 91 ? -10.020 -0.900 2.790 1.00 97.00 91 PHE A C 1
ATOM 722 O O . PHE A 1 91 ? -10.643 -0.071 2.132 1.00 97.00 91 PHE A O 1
ATOM 729 N N . LEU A 1 92 ? -9.222 -1.793 2.205 1.00 96.81 92 LEU A N 1
ATOM 730 C CA . LEU A 1 92 ? -8.924 -1.771 0.772 1.00 96.81 92 LEU A CA 1
ATOM 731 C C . LEU A 1 92 ? -10.081 -2.286 -0.095 1.00 96.81 92 LEU A C 1
ATOM 733 O O . LEU A 1 92 ? -10.255 -1.835 -1.224 1.00 96.81 92 LEU A O 1
ATOM 737 N N . GLY A 1 93 ? -10.895 -3.213 0.415 1.00 96.31 93 GLY A N 1
ATOM 738 C CA . GLY A 1 93 ? -12.055 -3.759 -0.295 1.00 96.31 93 GLY A CA 1
ATOM 739 C C . GLY A 1 93 ? -13.055 -2.681 -0.733 1.00 96.31 93 GLY A C 1
ATOM 740 O O . GLY A 1 93 ? -13.393 -2.627 -1.916 1.00 96.31 93 GLY A O 1
ATOM 741 N N . PRO A 1 94 ? -13.486 -1.778 0.167 1.00 96.50 94 PRO A N 1
ATOM 742 C CA . PRO A 1 94 ? -14.298 -0.611 -0.183 1.00 96.50 94 PRO A CA 1
ATOM 743 C C . PRO A 1 94 ? -13.700 0.307 -1.260 1.00 96.50 94 PRO A C 1
ATOM 745 O O . PRO A 1 94 ? -14.451 1.015 -1.927 1.00 96.50 94 PRO A O 1
ATOM 748 N N . LEU A 1 95 ? -12.378 0.288 -1.446 1.00 97.19 95 LEU A N 1
ATOM 749 C CA . LEU A 1 95 ? -11.651 1.105 -2.421 1.00 97.19 95 LEU A CA 1
ATOM 750 C C . LEU A 1 95 ? -11.342 0.365 -3.729 1.00 97.19 95 LEU A C 1
ATOM 752 O O . LEU A 1 95 ? -10.756 0.954 -4.638 1.00 97.19 95 LEU A O 1
ATOM 756 N N . ALA A 1 96 ? -11.763 -0.897 -3.868 1.00 95.56 96 ALA A N 1
ATOM 757 C CA . ALA A 1 96 ? -11.410 -1.739 -5.009 1.00 95.56 96 ALA A CA 1
ATOM 758 C C . ALA A 1 96 ? -11.759 -1.091 -6.357 1.00 95.56 96 ALA A C 1
ATOM 760 O O . ALA A 1 96 ? -10.926 -1.083 -7.255 1.00 95.56 96 ALA A O 1
ATOM 761 N N . ALA A 1 97 ? -12.946 -0.488 -6.488 1.00 95.88 97 ALA A N 1
ATOM 762 C CA . ALA A 1 97 ? -13.357 0.174 -7.728 1.00 95.88 97 ALA A CA 1
ATOM 763 C C . ALA A 1 97 ? -12.484 1.394 -8.075 1.00 95.88 97 ALA A C 1
ATOM 765 O O . ALA A 1 97 ? -12.185 1.615 -9.252 1.00 95.88 97 ALA A O 1
ATOM 766 N N . LYS A 1 98 ? -12.039 2.161 -7.065 1.00 95.69 98 LYS A N 1
ATOM 767 C CA . LYS A 1 98 ? -11.097 3.275 -7.259 1.00 95.69 98 LYS A CA 1
ATOM 768 C C . LYS A 1 98 ? -9.753 2.733 -7.744 1.00 95.69 98 LYS A C 1
ATOM 770 O O . LYS A 1 98 ? -9.256 3.195 -8.764 1.00 95.69 98 LYS A O 1
ATOM 775 N N . LEU A 1 99 ? -9.265 1.660 -7.122 1.00 96.31 99 LEU A N 1
ATOM 776 C CA . LEU A 1 99 ? -8.039 0.924 -7.470 1.00 96.31 99 LEU A CA 1
ATOM 777 C C . LEU A 1 99 ? -8.173 0.023 -8.721 1.00 96.31 99 LEU A C 1
ATOM 779 O O . LEU A 1 99 ? -7.459 -0.971 -8.863 1.00 96.31 99 LEU A O 1
ATOM 783 N N . GLY A 1 100 ? -9.122 0.314 -9.617 1.00 94.12 100 GLY A N 1
ATOM 784 C CA . GLY A 1 100 ? -9.300 -0.409 -10.882 1.00 94.12 100 GLY A CA 1
ATOM 785 C C . GLY A 1 100 ? -9.631 -1.902 -10.735 1.00 94.12 100 GLY A C 1
ATOM 786 O O . GLY A 1 100 ? -9.458 -2.665 -11.681 1.00 94.12 100 GLY A O 1
ATOM 787 N N . CYS A 1 101 ? -10.080 -2.344 -9.560 1.00 94.06 101 CYS A N 1
ATOM 788 C CA . CYS A 1 101 ? -10.284 -3.749 -9.200 1.00 94.06 101 CYS A CA 1
ATOM 789 C C . CYS A 1 101 ? -9.020 -4.615 -9.366 1.00 94.06 101 CYS A C 1
ATOM 791 O O . CYS A 1 101 ? -9.120 -5.816 -9.628 1.00 94.06 101 CYS A O 1
ATOM 793 N N . ALA A 1 102 ? -7.829 -4.024 -9.218 1.00 93.50 102 ALA A N 1
ATOM 794 C CA . ALA A 1 102 ? -6.581 -4.775 -9.207 1.00 93.50 102 ALA A CA 1
ATOM 795 C C . ALA A 1 102 ? -6.536 -5.747 -8.007 1.00 93.50 102 ALA A C 1
ATOM 797 O O . ALA A 1 102 ? -6.972 -5.387 -6.907 1.00 93.50 102 ALA A O 1
ATOM 798 N N . PRO A 1 103 ? -6.005 -6.975 -8.170 1.00 95.12 103 PRO A N 1
ATOM 799 C CA . PRO A 1 103 ? -5.848 -7.893 -7.050 1.00 95.12 103 PRO A CA 1
ATOM 800 C C . PRO A 1 103 ? -4.927 -7.303 -5.976 1.00 95.12 103 PRO A C 1
ATOM 802 O O . PRO A 1 103 ? -3.809 -6.879 -6.272 1.00 95.12 103 PRO A O 1
ATOM 805 N N . ALA A 1 104 ? -5.396 -7.316 -4.725 1.00 96.31 104 ALA A N 1
ATOM 806 C CA . ALA A 1 104 ? -4.655 -6.826 -3.568 1.00 96.31 104 ALA A CA 1
ATOM 807 C C . ALA A 1 104 ? -4.310 -7.958 -2.589 1.00 96.31 104 ALA A C 1
ATOM 809 O O . ALA A 1 104 ? -5.186 -8.712 -2.143 1.00 96.31 104 ALA A O 1
ATOM 810 N N . ILE A 1 105 ? -3.029 -8.048 -2.236 1.00 97.50 105 ILE A N 1
ATOM 811 C CA . ILE A 1 105 ? -2.485 -8.933 -1.208 1.00 97.50 105 ILE A CA 1
ATOM 812 C C . ILE A 1 105 ? -2.241 -8.093 0.043 1.00 97.50 105 ILE A C 1
ATOM 814 O O . ILE A 1 105 ? -1.372 -7.226 0.062 1.00 97.50 105 ILE A O 1
ATOM 818 N N . CYS A 1 106 ? -3.046 -8.345 1.071 1.00 96.94 106 CYS A N 1
ATOM 819 C CA . CYS A 1 106 ? -3.040 -7.577 2.308 1.00 96.94 106 CYS A CA 1
ATOM 820 C C . CYS A 1 106 ? -3.494 -8.410 3.512 1.00 96.94 106 CYS A C 1
ATOM 822 O O . CYS A 1 106 ? -3.909 -9.573 3.368 1.00 96.94 106 CYS A O 1
ATOM 824 N N . HIS A 1 107 ? -3.399 -7.809 4.697 1.00 96.94 107 HIS A N 1
ATOM 825 C CA . HIS A 1 107 ? -3.833 -8.373 5.972 1.00 96.94 107 HIS A CA 1
ATOM 826 C C . HIS A 1 107 ? -5.360 -8.280 6.141 1.00 96.94 107 HIS A C 1
ATOM 828 O O . HIS A 1 107 ? -6.085 -7.845 5.242 1.00 96.94 107 HIS A O 1
ATOM 834 N N . ARG A 1 108 ? -5.885 -8.719 7.288 1.00 97.00 108 ARG A N 1
ATOM 835 C CA . ARG A 1 108 ? -7.316 -8.607 7.629 1.00 97.00 108 ARG A CA 1
ATOM 836 C C . ARG A 1 108 ? -7.506 -8.148 9.069 1.00 97.00 108 ARG A C 1
ATOM 838 O O . ARG A 1 108 ? -6.681 -8.488 9.918 1.00 97.00 108 ARG A O 1
ATOM 845 N N . LEU A 1 109 ? -8.581 -7.417 9.344 1.00 97.69 109 LEU A N 1
ATOM 846 C CA . LEU A 1 109 ? -8.997 -7.135 10.715 1.00 97.69 109 LEU A CA 1
ATOM 847 C C . LEU A 1 109 ? -9.750 -8.337 11.294 1.00 97.69 109 LEU A C 1
ATOM 849 O O . LEU A 1 109 ? -10.330 -9.148 10.569 1.00 97.69 109 LEU A O 1
ATOM 853 N N . THR A 1 110 ? -9.736 -8.445 12.617 1.00 97.69 110 THR A N 1
ATOM 854 C CA . THR A 1 110 ? -10.591 -9.369 13.366 1.00 97.69 110 THR A CA 1
ATOM 855 C C . THR A 1 110 ? -11.691 -8.552 14.025 1.00 97.69 110 THR A C 1
ATOM 857 O O . THR A 1 110 ? -11.409 -7.528 14.650 1.00 97.69 110 THR A O 1
ATOM 860 N N . LEU A 1 111 ? -12.940 -8.991 13.866 1.00 97.44 111 LEU A N 1
ATOM 861 C CA . LEU A 1 111 ? -14.132 -8.278 14.317 1.00 97.44 111 LEU A CA 1
ATOM 862 C C . LEU A 1 111 ? -14.928 -9.140 15.302 1.00 97.44 111 LEU A C 1
ATOM 864 O O . LEU A 1 111 ? -14.945 -10.365 15.171 1.00 97.44 111 LEU A O 1
ATOM 868 N N . ASP A 1 112 ? -15.592 -8.517 16.274 1.00 96.81 112 ASP A N 1
ATOM 869 C CA . ASP A 1 112 ? -16.623 -9.194 17.069 1.00 96.81 112 ASP A CA 1
ATOM 870 C C . ASP A 1 112 ? -18.004 -9.159 16.386 1.00 96.81 112 ASP A C 1
ATOM 872 O O . ASP A 1 112 ? -18.192 -8.549 15.332 1.00 96.81 112 ASP A O 1
ATOM 876 N N . ALA A 1 113 ? -18.995 -9.813 17.002 1.00 96.25 113 ALA A N 1
ATOM 877 C CA . ALA A 1 113 ? -20.367 -9.866 16.488 1.00 96.25 113 ALA A CA 1
ATOM 878 C C . ALA A 1 113 ? -21.066 -8.492 16.423 1.00 96.25 113 ALA A C 1
ATOM 880 O O . ALA A 1 113 ? -22.069 -8.358 15.730 1.00 96.25 113 ALA A O 1
ATOM 881 N N . ALA A 1 114 ? -20.549 -7.484 17.133 1.00 94.31 114 ALA A N 1
ATOM 882 C CA . ALA A 1 114 ? -21.054 -6.114 17.113 1.00 94.31 114 ALA A CA 1
ATOM 883 C C . ALA A 1 114 ? -20.306 -5.227 16.096 1.00 94.31 114 ALA A C 1
ATOM 885 O O . ALA A 1 114 ? -20.535 -4.020 16.047 1.00 94.31 114 ALA A O 1
ATOM 886 N N . GLY A 1 115 ? -19.395 -5.800 15.300 1.00 95.44 115 GLY A N 1
ATOM 887 C CA . GLY A 1 115 ? -18.616 -5.063 14.308 1.00 95.44 115 GLY A CA 1
ATOM 888 C C . GLY A 1 115 ? -17.514 -4.191 14.911 1.00 95.44 115 GLY A C 1
ATOM 889 O O . GLY A 1 115 ? -17.044 -3.262 14.251 1.00 95.44 115 GLY A O 1
ATOM 890 N N . ARG A 1 116 ? -17.084 -4.450 16.152 1.00 97.00 116 ARG A N 1
ATOM 891 C CA . ARG A 1 116 ? -15.917 -3.777 16.740 1.00 97.00 116 ARG A CA 1
ATOM 892 C C . ARG A 1 116 ? -14.639 -4.487 16.334 1.00 97.00 116 ARG A C 1
ATOM 894 O O . ARG A 1 116 ? -14.593 -5.715 16.281 1.00 97.00 116 ARG A O 1
ATOM 901 N N . VAL A 1 117 ? -13.586 -3.713 16.094 1.00 97.81 117 VAL A N 1
ATOM 902 C CA . VAL A 1 117 ? -12.260 -4.261 15.799 1.00 97.81 117 VAL A CA 1
ATOM 903 C C . VAL A 1 117 ? -11.657 -4.817 17.088 1.00 97.81 117 VAL A C 1
ATOM 905 O O . VAL A 1 117 ? -11.451 -4.080 18.048 1.00 97.81 117 VAL A O 1
ATOM 908 N N . THR A 1 118 ? -11.370 -6.115 17.115 1.00 97.31 118 THR A N 1
ATOM 909 C CA . THR A 1 118 ? -10.788 -6.816 18.275 1.00 97.31 118 THR A CA 1
ATOM 910 C C . THR A 1 118 ? -9.339 -7.226 18.059 1.00 97.31 118 THR A C 1
ATOM 912 O O . THR A 1 118 ? -8.641 -7.572 19.008 1.00 97.31 118 THR A O 1
ATOM 915 N N . GLY A 1 119 ? -8.867 -7.177 16.818 1.00 97.44 119 GLY A N 1
ATOM 916 C CA . GLY A 1 119 ? -7.522 -7.588 16.462 1.00 97.44 119 GLY A CA 1
ATOM 917 C C . GLY A 1 119 ? -7.261 -7.416 14.976 1.00 97.44 119 GLY A C 1
ATOM 918 O O . GLY A 1 119 ? -8.043 -6.810 14.242 1.00 97.44 119 GLY A O 1
ATOM 919 N N . TRP A 1 120 ? -6.165 -8.009 14.535 1.00 96.56 120 TRP A N 1
ATOM 920 C CA . TRP A 1 120 ? -5.833 -8.165 13.132 1.00 96.56 120 TRP A CA 1
ATOM 921 C C . TRP A 1 120 ? -5.081 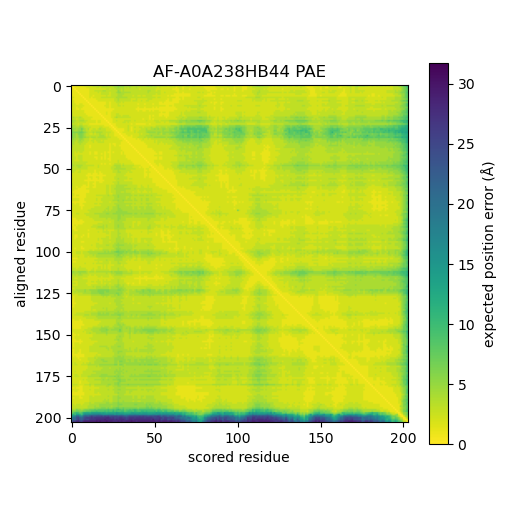-9.478 12.939 1.00 96.56 120 TRP A C 1
ATOM 923 O O . TRP A 1 120 ? -4.553 -10.057 13.890 1.00 96.56 120 TRP A O 1
ATOM 933 N N . ALA A 1 121 ? -5.056 -9.960 11.705 1.00 95.19 121 ALA A N 1
ATOM 934 C CA . ALA A 1 121 ? -4.300 -11.135 11.327 1.00 95.19 121 ALA A CA 1
ATOM 935 C C . ALA A 1 121 ? -3.487 -10.836 10.072 1.00 95.19 121 ALA A C 1
ATOM 937 O O . ALA A 1 121 ? -4.041 -10.497 9.016 1.00 95.19 121 ALA A O 1
ATOM 938 N N . ALA A 1 122 ? -2.173 -11.019 10.193 1.00 93.88 122 ALA A N 1
ATOM 939 C CA . ALA A 1 122 ? -1.282 -11.033 9.052 1.00 93.88 122 ALA A CA 1
ATOM 940 C C . ALA A 1 122 ? -1.747 -12.096 8.046 1.00 93.88 122 ALA A C 1
ATOM 942 O O . ALA A 1 122 ? -2.294 -13.149 8.399 1.00 93.88 122 ALA A O 1
ATOM 943 N N . ARG A 1 123 ? -1.543 -11.809 6.761 1.00 94.69 123 ARG A N 1
ATOM 944 C CA . ARG A 1 123 ? -1.688 -12.824 5.712 1.00 94.69 123 ARG A CA 1
ATOM 945 C C . ARG A 1 123 ? -0.479 -13.748 5.707 1.00 94.69 123 ARG A C 1
ATOM 947 O O . ARG A 1 123 ? -0.638 -14.962 5.644 1.00 94.69 123 ARG A O 1
ATOM 954 N N . LEU A 1 124 ? 0.700 -13.142 5.739 1.00 92.75 124 LEU A N 1
ATOM 955 C CA . LEU A 1 124 ? 1.995 -13.791 5.785 1.00 92.75 124 LEU A CA 1
ATOM 956 C C . LEU A 1 124 ? 2.978 -12.804 6.415 1.00 92.75 124 LEU A C 1
ATOM 958 O O . LEU A 1 124 ? 2.926 -11.614 6.101 1.00 92.75 124 LEU A O 1
ATOM 962 N N . ASP A 1 125 ? 3.873 -13.294 7.263 1.00 90.81 125 ASP A N 1
ATOM 963 C CA . ASP A 1 125 ? 4.971 -12.473 7.776 1.00 90.81 125 ASP A CA 1
ATOM 964 C C . ASP A 1 125 ? 5.887 -12.079 6.620 1.00 90.81 125 ASP A C 1
ATOM 966 O O . ASP A 1 125 ? 6.186 -12.924 5.771 1.00 90.81 125 ASP A O 1
ATOM 970 N N . ASP A 1 126 ? 6.351 -10.832 6.584 1.00 90.75 126 ASP A N 1
ATOM 971 C CA . ASP A 1 126 ? 7.226 -10.334 5.513 1.00 90.75 126 ASP A CA 1
ATOM 972 C C . ASP A 1 126 ? 6.635 -10.592 4.105 1.00 90.75 126 ASP A C 1
ATOM 974 O O . ASP A 1 126 ? 7.284 -11.109 3.191 1.00 90.75 126 ASP A O 1
ATOM 978 N N . GLN A 1 127 ? 5.332 -10.320 3.943 1.00 94.94 127 GLN A N 1
ATOM 979 C CA . GLN A 1 127 ? 4.581 -10.692 2.738 1.00 94.94 127 GLN A CA 1
ATOM 980 C C . GLN A 1 127 ? 5.130 -10.048 1.461 1.00 94.94 127 GLN A C 1
ATOM 982 O O . GLN A 1 127 ? 5.123 -10.693 0.414 1.00 94.94 127 GLN A O 1
ATOM 987 N N . LYS A 1 128 ? 5.601 -8.796 1.520 1.00 97.50 128 LYS A N 1
ATOM 988 C CA . LYS A 1 128 ? 5.934 -8.030 0.316 1.00 97.50 128 LYS A CA 1
ATOM 989 C C . LYS A 1 128 ? 7.090 -8.651 -0.488 1.00 97.50 128 LYS A C 1
ATOM 991 O O . LYS A 1 128 ? 6.869 -8.969 -1.660 1.00 97.50 128 LYS A O 1
ATOM 996 N N . PRO A 1 129 ? 8.277 -8.930 0.088 1.00 98.12 129 PRO A N 1
ATOM 997 C CA . PRO A 1 129 ? 9.331 -9.645 -0.639 1.00 98.12 129 PRO A CA 1
ATOM 998 C C . PRO A 1 129 ? 8.933 -11.073 -1.022 1.00 98.12 129 PRO A C 1
ATOM 1000 O O . PRO A 1 129 ? 9.340 -11.557 -2.077 1.00 98.12 129 PRO A O 1
ATOM 1003 N N . LYS A 1 130 ? 8.128 -11.765 -0.205 1.00 98.12 130 LYS A N 1
ATOM 1004 C CA . LYS A 1 130 ? 7.682 -13.134 -0.516 1.00 98.12 130 LYS A CA 1
ATOM 1005 C C . LYS A 1 130 ? 6.765 -13.185 -1.736 1.00 98.12 130 LYS A C 1
ATOM 1007 O O . LYS A 1 130 ? 6.881 -14.115 -2.527 1.00 98.12 130 LYS A O 1
ATOM 1012 N N . VAL A 1 131 ? 5.900 -12.188 -1.925 1.00 98.00 131 VAL A N 1
ATOM 1013 C CA . VAL A 1 131 ? 5.077 -12.066 -3.138 1.00 98.00 131 VAL A CA 1
ATOM 1014 C C . VAL A 1 131 ? 5.955 -11.877 -4.370 1.00 98.00 131 VAL A C 1
ATOM 1016 O O . VAL A 1 131 ? 5.732 -12.553 -5.369 1.00 98.00 131 VAL A O 1
ATOM 1019 N N . VAL A 1 132 ? 6.965 -11.004 -4.298 1.00 98.44 132 VAL A N 1
ATOM 1020 C CA . VAL A 1 132 ? 7.899 -10.776 -5.413 1.00 98.44 132 VAL A CA 1
ATOM 1021 C C . VAL A 1 132 ? 8.605 -12.072 -5.805 1.00 98.44 132 VAL A C 1
ATOM 1023 O O . VAL A 1 132 ? 8.537 -12.472 -6.964 1.00 98.44 132 VAL A O 1
ATOM 1026 N N . ARG A 1 133 ? 9.188 -12.775 -4.827 1.00 98.44 133 ARG A N 1
ATOM 1027 C CA . ARG A 1 133 ? 9.872 -14.056 -5.062 1.00 98.44 133 ARG A CA 1
ATOM 1028 C C . ARG A 1 133 ? 8.937 -15.111 -5.643 1.00 98.44 133 ARG A C 1
ATOM 1030 O O . ARG A 1 133 ? 9.302 -15.779 -6.595 1.00 98.44 133 ARG A O 1
ATOM 1037 N N . ALA A 1 134 ? 7.705 -15.202 -5.144 1.00 98.12 134 ALA A N 1
ATOM 1038 C CA . ALA A 1 134 ? 6.723 -16.133 -5.688 1.00 98.12 134 ALA A CA 1
ATOM 1039 C C . ALA A 1 134 ? 6.375 -15.833 -7.157 1.00 98.12 134 ALA A C 1
ATOM 1041 O O . ALA A 1 134 ? 6.172 -16.758 -7.935 1.00 98.12 134 ALA A O 1
ATOM 1042 N N . MET A 1 135 ? 6.311 -14.559 -7.562 1.00 98.06 135 MET A N 1
ATOM 1043 C CA . MET A 1 135 ? 6.121 -14.207 -8.975 1.00 98.06 135 MET A CA 1
ATOM 1044 C C . MET A 1 135 ? 7.353 -14.570 -9.818 1.00 98.06 135 MET A C 1
ATOM 1046 O O . MET A 1 135 ? 7.201 -15.082 -10.925 1.00 98.06 135 MET A O 1
ATOM 1050 N N . GLN A 1 136 ? 8.560 -14.371 -9.286 1.00 97.88 136 GLN A N 1
ATOM 1051 C CA . GLN A 1 136 ? 9.807 -14.770 -9.949 1.00 97.88 136 GLN A CA 1
ATOM 1052 C C . GLN A 1 136 ? 9.917 -16.292 -10.113 1.00 97.88 136 GLN A C 1
ATOM 1054 O O . GLN A 1 136 ? 10.274 -16.761 -11.191 1.00 97.88 136 GLN A O 1
ATOM 1059 N N . ASP A 1 137 ? 9.518 -17.070 -9.103 1.00 98.25 137 ASP A N 1
ATOM 1060 C CA . ASP A 1 137 ? 9.462 -18.539 -9.164 1.00 98.25 137 ASP A CA 1
ATOM 1061 C C . ASP A 1 137 ? 8.477 -19.039 -10.237 1.00 98.25 137 ASP A C 1
ATOM 1063 O O . ASP A 1 137 ? 8.651 -20.117 -10.804 1.00 98.25 137 ASP A O 1
ATOM 1067 N N . LEU A 1 138 ? 7.453 -18.239 -10.553 1.00 97.62 138 LEU A N 1
ATOM 1068 C CA . LEU A 1 138 ? 6.514 -18.483 -11.652 1.00 97.62 138 LEU A CA 1
ATOM 1069 C C . LEU A 1 138 ? 7.036 -18.003 -13.020 1.00 97.62 138 LEU A C 1
ATOM 1071 O O . LEU A 1 138 ? 6.328 -18.130 -14.019 1.00 97.62 138 LEU A O 1
ATOM 1075 N N . GLY A 1 139 ? 8.257 -17.466 -13.084 1.00 95.81 139 GLY A N 1
ATOM 1076 C CA . GLY A 1 139 ? 8.909 -17.018 -14.314 1.00 95.81 139 GLY A CA 1
ATOM 1077 C C . GLY A 1 139 ? 8.602 -15.576 -14.725 1.00 95.81 139 GLY A C 1
ATOM 1078 O O . GLY A 1 139 ? 8.903 -15.202 -15.858 1.00 95.81 139 GLY A O 1
ATOM 1079 N N . TYR A 1 140 ? 8.013 -14.756 -13.848 1.00 96.75 140 TYR A N 1
ATOM 1080 C CA . TYR A 1 140 ? 7.815 -13.331 -14.125 1.00 96.75 140 TYR A CA 1
ATOM 1081 C C . TYR A 1 140 ? 9.069 -12.514 -13.796 1.00 96.75 140 TYR A C 1
ATOM 1083 O O . TYR A 1 140 ? 9.667 -12.685 -12.738 1.00 96.75 140 TYR A O 1
ATOM 1091 N N . SER A 1 141 ? 9.405 -11.546 -14.652 1.00 97.12 141 SER A N 1
ATOM 1092 C CA . SER A 1 141 ? 10.251 -10.415 -14.254 1.00 97.12 141 SER A CA 1
ATOM 1093 C C . SER A 1 141 ? 9.401 -9.385 -13.520 1.00 97.12 141 SER A C 1
ATOM 1095 O O . SER A 1 141 ? 8.350 -8.976 -14.018 1.00 97.12 141 SER A O 1
ATOM 1097 N N . VAL A 1 142 ? 9.844 -8.961 -12.341 1.00 98.31 142 VAL A N 1
ATOM 1098 C CA . VAL A 1 142 ? 9.046 -8.135 -11.436 1.00 98.31 142 VAL A CA 1
ATOM 1099 C C . VAL A 1 142 ? 9.594 -6.718 -11.372 1.00 98.31 142 VAL A C 1
ATOM 1101 O O . VAL A 1 142 ? 10.758 -6.497 -11.040 1.00 98.31 142 VAL A O 1
ATOM 1104 N N . PHE A 1 143 ? 8.712 -5.748 -11.620 1.00 98.62 143 PHE A N 1
ATOM 1105 C CA . PHE A 1 143 ? 8.928 -4.361 -11.230 1.00 98.62 143 PHE A CA 1
ATOM 1106 C C . PHE A 1 143 ? 8.193 -4.066 -9.917 1.00 98.62 143 PHE A C 1
ATOM 1108 O O . PHE A 1 143 ? 7.000 -4.361 -9.798 1.00 98.62 143 PHE A O 1
ATOM 1115 N N . ALA A 1 144 ? 8.864 -3.440 -8.951 1.00 98.62 144 ALA A N 1
ATOM 1116 C CA . ALA A 1 144 ? 8.240 -2.995 -7.704 1.00 98.62 144 ALA A CA 1
ATOM 1117 C C . ALA A 1 144 ? 8.286 -1.468 -7.537 1.00 98.62 144 ALA A C 1
ATOM 1119 O O . ALA A 1 144 ? 9.259 -0.809 -7.891 1.00 98.62 144 ALA A O 1
ATOM 1120 N N . ALA A 1 145 ? 7.223 -0.909 -6.960 1.00 98.44 145 ALA A N 1
ATOM 1121 C CA . ALA A 1 145 ? 7.143 0.498 -6.585 1.00 98.44 145 ALA A CA 1
ATOM 1122 C C . ALA A 1 145 ? 6.570 0.623 -5.175 1.00 98.44 145 ALA A C 1
ATOM 1124 O O . ALA A 1 145 ? 5.668 -0.150 -4.826 1.00 98.44 145 ALA A O 1
ATOM 1125 N N . GLY A 1 146 ? 7.102 1.571 -4.413 1.00 97.69 146 GLY A N 1
ATOM 1126 C CA . GLY A 1 146 ? 6.728 1.868 -3.034 1.00 97.69 146 GLY A CA 1
ATOM 1127 C C . GLY A 1 146 ? 7.274 3.227 -2.606 1.00 97.69 146 GLY A C 1
ATOM 1128 O O . GLY A 1 146 ? 7.985 3.877 -3.379 1.00 97.69 146 GLY A O 1
ATOM 1129 N N . ASP A 1 147 ? 6.964 3.648 -1.390 1.00 96.31 147 ASP A N 1
ATOM 1130 C CA . ASP A 1 147 ? 7.266 4.994 -0.894 1.00 96.31 147 ASP A CA 1
ATOM 1131 C C . ASP A 1 147 ? 7.978 4.990 0.466 1.00 96.31 147 ASP A C 1
ATOM 1133 O O . ASP A 1 147 ? 8.439 6.036 0.923 1.00 96.31 147 ASP A O 1
ATOM 1137 N N . SER A 1 148 ? 8.088 3.845 1.144 1.00 92.25 148 SER A N 1
ATOM 1138 C CA . SER A 1 148 ? 8.482 3.859 2.553 1.00 92.25 148 SER A CA 1
ATOM 1139 C C . SER A 1 148 ? 9.338 2.664 2.988 1.00 92.25 148 SER A C 1
ATOM 1141 O O . SER A 1 148 ? 9.818 1.855 2.191 1.00 92.25 148 SER A O 1
ATOM 1143 N N . PHE A 1 149 ? 9.645 2.601 4.289 1.00 89.06 149 PHE A N 1
ATOM 1144 C CA . PHE A 1 149 ? 10.607 1.645 4.841 1.00 89.06 149 PHE A CA 1
ATOM 1145 C C . PHE A 1 149 ? 10.112 0.190 4.779 1.00 89.06 149 PHE A C 1
ATOM 1147 O O . PHE A 1 149 ? 10.911 -0.725 4.575 1.00 89.06 149 PHE A O 1
ATOM 1154 N N . ASN A 1 150 ? 8.804 -0.051 4.917 1.00 89.62 150 ASN A N 1
ATOM 1155 C CA . ASN A 1 150 ? 8.245 -1.405 4.810 1.00 89.62 150 ASN A CA 1
ATOM 1156 C C . ASN A 1 150 ? 8.294 -1.947 3.368 1.00 89.62 150 ASN A C 1
ATOM 1158 O O . ASN A 1 150 ? 8.184 -3.156 3.168 1.00 89.62 150 ASN A O 1
ATOM 1162 N N . ASP A 1 151 ? 8.519 -1.092 2.367 1.00 96.12 151 ASP A N 1
ATOM 1163 C CA . ASP A 1 151 ? 8.674 -1.508 0.973 1.00 96.12 151 ASP A CA 1
ATOM 1164 C C . ASP A 1 151 ? 10.077 -1.995 0.636 1.00 96.12 151 ASP A C 1
ATOM 1166 O O . ASP A 1 151 ? 10.244 -2.720 -0.342 1.00 96.12 151 ASP A O 1
ATOM 1170 N N . ILE A 1 152 ? 11.097 -1.657 1.431 1.00 96.62 152 ILE A N 1
ATOM 1171 C CA . ILE A 1 152 ? 12.502 -1.928 1.087 1.00 96.62 152 ILE A CA 1
ATOM 1172 C C . ILE A 1 152 ? 12.742 -3.405 0.769 1.00 96.62 152 ILE A C 1
ATOM 1174 O O . ILE A 1 152 ? 13.439 -3.720 -0.195 1.00 96.62 152 ILE A O 1
ATOM 1178 N N . GLY A 1 153 ? 12.130 -4.318 1.530 1.00 97.25 153 GLY A N 1
ATOM 1179 C CA . GLY A 1 153 ? 12.210 -5.752 1.251 1.00 97.25 153 GLY A CA 1
ATOM 1180 C C . GLY A 1 153 ? 11.653 -6.110 -0.131 1.00 97.25 153 GLY A C 1
ATOM 1181 O O . GLY A 1 153 ? 12.302 -6.826 -0.891 1.00 97.25 153 GLY A O 1
ATOM 1182 N N . MET A 1 154 ? 10.482 -5.569 -0.481 1.00 98.12 154 MET A N 1
ATOM 1183 C CA . MET A 1 154 ? 9.845 -5.745 -1.792 1.00 98.12 154 MET A CA 1
ATOM 1184 C C . MET A 1 154 ? 10.712 -5.193 -2.922 1.00 98.12 154 MET A C 1
ATOM 1186 O O . MET A 1 154 ? 10.939 -5.875 -3.918 1.00 98.12 154 MET A O 1
ATOM 1190 N N . LEU A 1 155 ? 11.197 -3.962 -2.754 1.00 98.50 155 LEU A N 1
ATOM 1191 C CA . LEU A 1 155 ? 11.944 -3.229 -3.771 1.00 98.50 155 LEU A CA 1
ATOM 1192 C C . LEU A 1 155 ? 13.293 -3.896 -4.050 1.00 98.50 155 LEU A C 1
ATOM 1194 O O . LEU A 1 155 ? 13.680 -4.026 -5.205 1.00 98.50 155 LEU A O 1
ATOM 1198 N N . LYS A 1 156 ? 13.974 -4.391 -3.010 1.00 98.06 156 LYS A N 1
ATOM 1199 C CA . LYS A 1 156 ? 15.242 -5.124 -3.152 1.00 98.06 156 LYS A CA 1
ATOM 1200 C C . LYS A 1 156 ? 15.082 -6.531 -3.723 1.00 98.06 156 LYS A C 1
ATOM 1202 O O . LYS A 1 156 ? 16.045 -7.068 -4.258 1.00 98.06 156 LYS A O 1
ATOM 1207 N N . ALA A 1 157 ? 13.913 -7.148 -3.567 1.00 98.31 157 ALA A N 1
ATOM 1208 C CA . ALA A 1 157 ? 13.645 -8.469 -4.128 1.00 98.31 157 ALA A CA 1
ATOM 1209 C C . ALA A 1 157 ? 13.317 -8.424 -5.632 1.00 98.31 157 ALA A C 1
ATOM 1211 O O . ALA A 1 157 ? 13.459 -9.439 -6.308 1.00 98.31 157 ALA A O 1
ATOM 1212 N N . ALA A 1 158 ? 12.854 -7.281 -6.144 1.00 98.44 158 ALA A N 1
ATOM 1213 C CA . ALA A 1 158 ? 12.403 -7.132 -7.525 1.00 98.44 158 ALA A CA 1
ATOM 1214 C C . ALA A 1 158 ? 13.568 -6.993 -8.520 1.00 98.44 158 ALA A C 1
ATOM 1216 O O . ALA A 1 158 ? 14.652 -6.534 -8.169 1.00 98.44 158 ALA A O 1
ATOM 1217 N N . ASP A 1 159 ? 13.324 -7.343 -9.786 1.00 98.00 159 ASP A N 1
ATOM 1218 C CA . ASP A 1 159 ? 14.312 -7.240 -10.872 1.00 98.00 159 ASP A CA 1
ATOM 1219 C C . ASP A 1 159 ? 14.617 -5.782 -11.243 1.00 98.00 159 ASP A C 1
ATOM 1221 O O . ASP A 1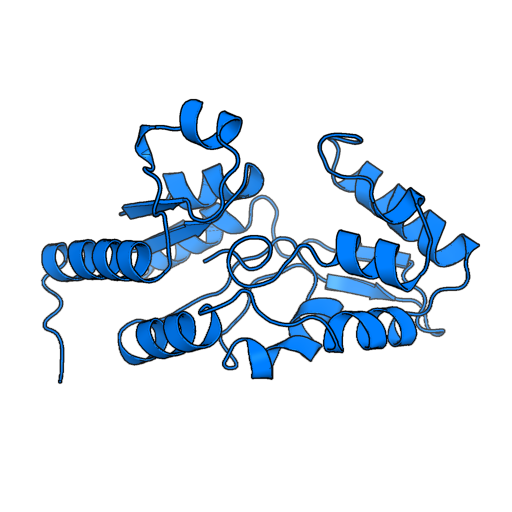 159 ? 15.730 -5.432 -11.643 1.00 98.00 159 ASP A O 1
ATOM 1225 N N . ALA A 1 160 ? 13.620 -4.912 -11.094 1.00 98.19 160 ALA A N 1
ATOM 1226 C CA . ALA A 1 160 ? 13.812 -3.475 -11.021 1.00 98.19 160 ALA A CA 1
ATOM 1227 C C . ALA A 1 160 ? 12.809 -2.867 -10.044 1.00 98.19 160 ALA A C 1
ATOM 1229 O O . ALA A 1 160 ? 11.706 -3.375 -9.845 1.00 98.19 160 ALA A O 1
ATOM 1230 N N . ALA A 1 161 ? 13.185 -1.744 -9.448 1.00 98.50 161 ALA A N 1
ATOM 1231 C CA . ALA A 1 161 ? 12.319 -1.038 -8.531 1.00 98.50 161 ALA A CA 1
ATOM 1232 C C . ALA A 1 161 ? 12.545 0.465 -8.603 1.00 98.50 161 ALA A C 1
ATOM 1234 O O . ALA A 1 161 ? 13.606 0.918 -9.040 1.00 98.50 161 ALA A O 1
ATOM 1235 N N . ARG A 1 162 ? 11.543 1.227 -8.173 1.00 98.62 162 ARG A N 1
ATOM 1236 C CA . ARG A 1 162 ? 11.638 2.674 -7.979 1.00 98.62 162 ARG A CA 1
ATOM 1237 C C . ARG A 1 162 ? 10.851 3.096 -6.758 1.00 98.62 162 ARG A C 1
ATOM 1239 O O . ARG A 1 162 ? 9.774 2.564 -6.495 1.00 98.62 162 ARG A O 1
ATOM 1246 N N . PHE A 1 163 ? 11.370 4.095 -6.065 1.00 98.62 163 PHE A N 1
ATOM 1247 C CA . PHE A 1 163 ? 10.552 4.860 -5.149 1.00 98.62 163 PHE A CA 1
ATOM 1248 C C . PHE A 1 163 ? 9.667 5.856 -5.892 1.00 98.62 163 PHE A C 1
ATOM 1250 O O . PHE A 1 163 ? 10.065 6.398 -6.924 1.00 98.62 163 PHE A O 1
ATOM 1257 N N . ILE A 1 164 ? 8.516 6.161 -5.308 1.00 98.19 164 ILE A N 1
ATOM 1258 C CA . ILE A 1 164 ? 7.684 7.319 -5.641 1.00 98.19 164 ILE A CA 1
ATOM 1259 C C . ILE A 1 164 ? 7.164 7.916 -4.332 1.00 98.19 164 ILE A C 1
ATOM 1261 O O . ILE A 1 164 ? 6.907 7.171 -3.398 1.00 98.19 164 ILE A O 1
ATOM 1265 N N . ASN A 1 165 ? 7.063 9.244 -4.229 1.00 95.25 165 ASN A N 1
ATOM 1266 C CA . ASN A 1 165 ? 6.612 9.952 -3.014 1.00 95.25 165 ASN A CA 1
ATOM 1267 C C . ASN A 1 165 ? 7.409 9.647 -1.722 1.00 95.25 165 ASN A C 1
ATOM 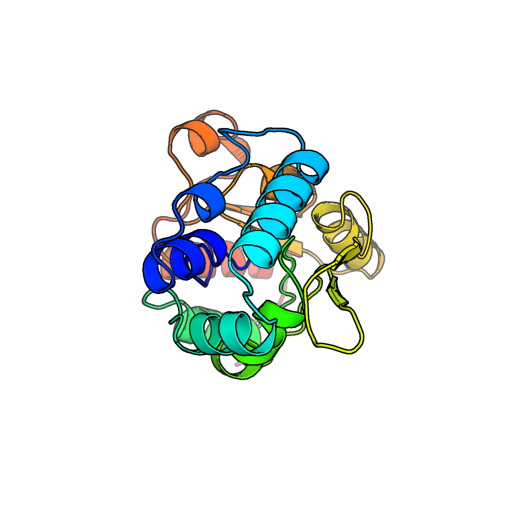1269 O O . ASN A 1 165 ? 6.952 9.950 -0.621 1.00 95.25 165 ASN A O 1
ATOM 1273 N N . VAL A 1 166 ? 8.617 9.089 -1.844 1.00 94.94 166 VAL A N 1
ATOM 1274 C CA . VAL A 1 166 ? 9.437 8.663 -0.704 1.00 94.94 166 VAL A CA 1
ATOM 1275 C C . VAL A 1 166 ? 10.026 9.847 0.078 1.00 94.94 166 VAL A C 1
ATOM 1277 O O . VAL A 1 166 ? 10.498 10.816 -0.526 1.00 94.94 166 VAL A O 1
ATOM 1280 N N . PRO A 1 167 ? 10.088 9.783 1.421 1.00 93.69 167 PRO A N 1
ATOM 1281 C CA . PRO A 1 167 ? 10.851 10.740 2.215 1.00 93.69 167 PRO A CA 1
ATOM 1282 C C . PRO A 1 167 ? 12.344 10.743 1.857 1.00 93.69 167 PRO A C 1
ATOM 1284 O O . PRO A 1 167 ? 12.968 9.686 1.757 1.00 93.69 167 PRO A O 1
ATOM 1287 N N . GLU A 1 168 ? 12.951 11.929 1.774 1.00 94.12 168 GLU A N 1
ATOM 1288 C CA . GLU A 1 168 ? 14.364 12.107 1.390 1.00 94.12 168 GLU A CA 1
ATOM 1289 C C . GLU A 1 168 ? 15.328 11.250 2.224 1.00 94.12 168 GLU A C 1
ATOM 1291 O O . GLU A 1 168 ? 16.236 10.630 1.680 1.00 94.12 168 GLU A O 1
ATOM 1296 N N . LEU A 1 169 ? 15.084 11.136 3.534 1.00 93.88 169 LEU A N 1
ATOM 1297 C CA . LEU A 1 169 ? 15.892 10.310 4.434 1.00 93.88 169 LEU A CA 1
ATOM 1298 C C . LEU A 1 169 ? 15.924 8.830 4.012 1.00 93.88 169 LEU A C 1
ATOM 1300 O O . LEU A 1 169 ? 16.971 8.191 4.088 1.00 93.88 169 LEU A O 1
ATOM 1304 N N . ILE A 1 170 ? 14.786 8.286 3.569 1.00 93.62 170 ILE A N 1
ATOM 1305 C CA . ILE A 1 170 ? 14.676 6.883 3.145 1.00 93.62 170 ILE A CA 1
ATOM 1306 C C . ILE A 1 170 ? 15.330 6.707 1.773 1.00 93.62 170 ILE A C 1
ATOM 1308 O O . ILE A 1 170 ? 16.100 5.767 1.580 1.00 93.62 170 ILE A O 1
ATOM 1312 N N . ALA A 1 171 ? 15.092 7.640 0.847 1.00 95.62 171 ALA A N 1
ATOM 1313 C CA . ALA A 1 171 ? 15.732 7.631 -0.466 1.00 95.62 171 ALA A CA 1
ATOM 1314 C C . ALA A 1 171 ? 17.265 7.698 -0.362 1.00 95.62 171 ALA A C 1
ATOM 1316 O O . ALA A 1 171 ? 17.965 6.947 -1.038 1.00 95.62 171 ALA A O 1
ATOM 1317 N N . ALA A 1 172 ? 17.790 8.551 0.522 1.00 96.81 172 ALA A N 1
ATOM 1318 C CA . ALA A 1 172 ? 19.223 8.703 0.759 1.00 96.81 172 ALA A CA 1
ATOM 1319 C C . ALA A 1 172 ? 19.864 7.454 1.389 1.00 96.81 172 ALA A C 1
ATOM 1321 O O . ALA A 1 172 ? 21.037 7.182 1.143 1.00 96.81 172 ALA A O 1
ATOM 1322 N N . ALA A 1 173 ? 19.106 6.684 2.177 1.00 96.88 173 ALA A N 1
ATOM 1323 C CA . ALA A 1 173 ? 19.564 5.415 2.743 1.00 96.88 173 ALA A CA 1
ATOM 1324 C C . ALA A 1 173 ? 19.578 4.263 1.718 1.00 96.88 173 ALA A C 1
ATOM 1326 O O . ALA A 1 173 ? 20.270 3.266 1.935 1.00 96.88 173 ALA A O 1
ATOM 1327 N N . HIS A 1 174 ? 18.833 4.402 0.616 1.00 96.88 174 HIS A N 1
ATOM 1328 C CA . HIS A 1 174 ? 18.681 3.389 -0.432 1.00 96.88 174 HIS A CA 1
ATOM 1329 C C . HIS A 1 174 ? 18.815 3.971 -1.854 1.00 96.88 174 HIS A C 1
ATOM 1331 O O . HIS A 1 174 ? 17.903 3.817 -2.679 1.00 96.88 174 HIS A O 1
ATOM 1337 N N . PRO A 1 175 ? 19.940 4.643 -2.179 1.00 97.00 175 PRO A N 1
ATOM 1338 C CA . PRO A 1 175 ? 20.120 5.304 -3.471 1.00 97.00 175 PRO A CA 1
ATOM 1339 C C . PRO A 1 175 ? 20.104 4.320 -4.650 1.00 97.00 175 PRO A C 1
ATOM 1341 O O . PRO A 1 175 ? 19.809 4.717 -5.776 1.00 97.00 175 PRO A O 1
ATOM 1344 N N . GLU A 1 176 ? 20.379 3.035 -4.407 1.00 96.50 176 GLU A N 1
ATOM 1345 C CA . GLU A 1 176 ? 20.362 1.971 -5.411 1.00 96.50 176 GLU A CA 1
ATOM 1346 C C . GLU A 1 176 ? 18.982 1.737 -6.045 1.00 96.50 176 GLU A C 1
ATOM 1348 O O . GLU A 1 176 ? 18.900 1.278 -7.184 1.00 96.50 176 GLU A O 1
ATOM 1353 N N . ILE A 1 177 ? 17.898 2.066 -5.332 1.00 98.00 177 ILE A N 1
ATOM 1354 C CA . ILE A 1 177 ? 16.522 1.872 -5.810 1.00 98.00 177 ILE A CA 1
ATOM 1355 C C . ILE A 1 177 ? 16.133 2.979 -6.800 1.00 98.00 177 ILE A C 1
ATOM 1357 O O . ILE A 1 177 ? 15.408 2.729 -7.762 1.00 98.00 177 ILE A O 1
ATOM 1361 N N . GLY A 1 178 ? 16.656 4.194 -6.623 1.00 97.88 178 GLY A N 1
ATOM 1362 C CA . GLY A 1 178 ? 16.290 5.363 -7.423 1.00 97.88 178 GLY A CA 1
ATOM 1363 C C . GLY A 1 178 ? 14.875 5.884 -7.136 1.00 97.88 178 GLY A C 1
ATOM 1364 O O . GLY A 1 178 ? 14.002 5.163 -6.653 1.00 97.88 178 GLY A O 1
ATOM 1365 N N . VAL A 1 179 ? 14.647 7.159 -7.449 1.00 98.44 179 VAL A N 1
ATOM 1366 C CA . VAL A 1 179 ? 13.392 7.871 -7.166 1.00 98.44 179 VAL A CA 1
ATOM 1367 C C . VAL A 1 179 ? 12.781 8.371 -8.469 1.00 98.44 179 VAL A C 1
ATOM 1369 O O . VAL A 1 179 ? 13.480 8.967 -9.285 1.00 98.44 179 VAL A O 1
ATOM 1372 N N . CYS A 1 180 ? 11.485 8.135 -8.643 1.00 98.44 180 CYS A N 1
ATOM 1373 C CA . CYS A 1 180 ? 10.651 8.759 -9.662 1.00 98.44 180 CYS A CA 1
ATOM 1374 C C . CYS A 1 180 ? 9.896 9.936 -9.039 1.00 98.44 180 CYS A C 1
ATOM 1376 O O . CYS A 1 180 ? 9.355 9.830 -7.936 1.00 98.44 180 CYS A O 1
ATOM 1378 N N . ARG A 1 181 ? 9.871 11.062 -9.749 1.00 96.38 181 ARG A N 1
ATOM 1379 C CA . ARG A 1 181 ? 9.235 12.311 -9.307 1.00 96.38 181 ARG A CA 1
ATOM 1380 C C . ARG A 1 181 ? 7.722 12.290 -9.481 1.00 96.38 181 ARG A C 1
ATOM 1382 O O . ARG A 1 181 ? 7.017 12.980 -8.753 1.00 96.38 181 ARG A O 1
ATOM 1389 N N . ASP A 1 182 ? 7.242 11.517 -10.444 1.00 98.06 182 ASP A N 1
ATOM 1390 C CA . ASP A 1 182 ? 5.833 11.398 -10.787 1.00 98.06 182 ASP A CA 1
ATOM 1391 C C . ASP A 1 182 ? 5.529 10.029 -11.420 1.00 98.06 182 ASP A C 1
ATOM 1393 O O . ASP A 1 182 ? 6.408 9.180 -11.616 1.00 98.06 182 ASP A O 1
ATOM 1397 N N . TYR A 1 183 ? 4.252 9.812 -11.731 1.00 98.62 183 TYR A N 1
ATOM 1398 C CA . TYR A 1 183 ? 3.781 8.580 -12.353 1.00 98.62 183 TYR A CA 1
ATOM 1399 C C . TYR A 1 183 ? 4.282 8.379 -13.790 1.00 98.62 183 TYR A C 1
ATOM 1401 O O . TYR A 1 183 ? 4.379 7.233 -14.225 1.00 98.62 183 TYR A O 1
ATOM 1409 N N . HIS A 1 184 ? 4.639 9.446 -14.513 1.00 98.25 184 HIS A N 1
ATOM 1410 C CA . HIS A 1 184 ? 5.195 9.325 -15.861 1.00 98.25 184 HIS A CA 1
ATOM 1411 C C . HIS A 1 184 ? 6.596 8.712 -15.798 1.00 98.25 184 HIS A C 1
ATOM 1413 O O . HIS A 1 184 ? 6.878 7.723 -16.472 1.00 98.25 184 HIS A O 1
ATOM 1419 N N . GLU A 1 185 ? 7.466 9.228 -14.927 1.00 98.44 185 GLU A N 1
ATOM 1420 C CA . GLU A 1 185 ? 8.793 8.641 -14.713 1.00 98.44 185 GLU A CA 1
ATOM 1421 C C . GLU A 1 185 ? 8.722 7.201 -14.201 1.00 98.44 185 GLU A C 1
ATOM 1423 O O . GLU A 1 185 ? 9.550 6.363 -14.571 1.00 98.44 185 GLU A O 1
ATOM 1428 N N . LEU A 1 186 ? 7.736 6.903 -13.351 1.00 98.50 186 LEU A N 1
ATOM 1429 C CA . LEU A 1 186 ? 7.523 5.549 -12.853 1.00 98.50 186 LEU A CA 1
ATOM 1430 C C . LEU A 1 186 ? 7.119 4.595 -13.986 1.00 98.50 186 LEU A C 1
ATOM 1432 O O . LEU A 1 186 ? 7.670 3.496 -14.093 1.00 98.50 186 LEU A O 1
ATOM 1436 N N . PHE A 1 187 ? 6.216 5.029 -14.865 1.00 98.31 187 PHE A N 1
ATOM 1437 C CA . PHE A 1 187 ? 5.810 4.274 -16.046 1.00 98.31 187 PHE A CA 1
ATOM 1438 C C . PHE A 1 187 ? 6.973 4.060 -17.035 1.00 98.31 187 PHE A C 1
ATOM 1440 O O . PHE A 1 187 ? 7.172 2.951 -17.542 1.00 98.31 187 PHE A O 1
ATOM 1447 N N . ASP A 1 188 ? 7.806 5.077 -17.263 1.00 97.88 188 ASP A N 1
ATOM 1448 C CA . ASP A 1 188 ? 9.005 4.974 -18.105 1.00 97.88 188 ASP A CA 1
ATOM 1449 C C . ASP A 1 188 ? 10.028 3.972 -17.548 1.00 97.88 188 ASP A C 1
ATOM 1451 O O . ASP A 1 188 ? 10.662 3.210 -18.297 1.00 97.88 188 ASP A O 1
ATOM 1455 N N . ALA A 1 189 ? 10.186 3.936 -16.222 1.00 97.94 189 ALA A N 1
ATOM 1456 C CA . ALA A 1 189 ? 11.043 2.968 -15.550 1.00 97.94 189 ALA A CA 1
ATOM 1457 C C . ALA A 1 189 ? 10.523 1.530 -15.731 1.00 97.94 189 ALA A C 1
ATOM 1459 O O . ALA A 1 189 ? 11.315 0.636 -16.050 1.00 97.94 189 ALA A O 1
ATOM 1460 N N . MET A 1 190 ? 9.208 1.314 -15.609 1.00 97.31 190 MET A N 1
ATOM 1461 C CA . MET A 1 190 ? 8.564 0.020 -15.885 1.00 97.31 190 MET A CA 1
ATOM 1462 C C . MET A 1 190 ? 8.763 -0.407 -17.344 1.00 97.31 190 MET A C 1
ATOM 1464 O O . MET A 1 190 ? 9.224 -1.518 -17.616 1.00 97.31 190 MET A O 1
ATOM 1468 N N . SER A 1 191 ? 8.522 0.506 -18.285 1.00 96.12 191 SER A N 1
ATOM 1469 C CA . SER A 1 191 ? 8.712 0.280 -19.724 1.00 96.12 191 SER A CA 1
ATOM 1470 C C . SER A 1 191 ? 10.159 -0.086 -20.063 1.00 96.12 191 SER A C 1
ATOM 1472 O O . SER A 1 191 ? 10.434 -0.922 -20.926 1.00 96.12 191 SER A O 1
ATOM 1474 N N . THR A 1 192 ? 11.120 0.504 -19.351 1.00 96.06 192 THR A N 1
ATOM 1475 C CA . THR A 1 192 ? 12.540 0.179 -19.509 1.00 96.06 192 THR A CA 1
ATOM 1476 C C . THR A 1 192 ? 12.856 -1.251 -19.081 1.00 96.06 192 THR A C 1
ATOM 1478 O O . THR A 1 192 ? 13.614 -1.920 -19.786 1.00 96.06 192 THR A O 1
ATOM 1481 N N . LEU A 1 193 ? 12.272 -1.748 -17.984 1.00 94.19 193 LEU A N 1
ATOM 1482 C CA . LEU A 1 193 ? 12.396 -3.163 -17.621 1.00 94.19 193 LEU A CA 1
ATOM 1483 C C . LEU A 1 193 ? 11.741 -4.054 -18.685 1.00 94.19 193 LEU A C 1
ATOM 1485 O O . LEU A 1 193 ? 12.382 -4.987 -19.160 1.00 94.19 193 LEU A O 1
ATOM 1489 N N . ALA A 1 194 ? 10.518 -3.732 -19.116 1.00 93.25 194 ALA A N 1
ATOM 1490 C CA . ALA A 1 194 ? 9.796 -4.522 -20.114 1.00 93.25 194 ALA A CA 1
ATOM 1491 C C . ALA A 1 194 ? 10.610 -4.712 -21.409 1.00 93.25 194 ALA A C 1
ATOM 1493 O O . ALA A 1 194 ? 10.742 -5.835 -21.902 1.00 93.25 194 ALA A O 1
ATOM 1494 N N . ARG A 1 195 ? 11.250 -3.640 -21.902 1.00 93.50 195 ARG A N 1
ATOM 1495 C CA . ARG A 1 195 ? 12.164 -3.697 -23.056 1.00 93.50 195 ARG A CA 1
ATOM 1496 C C . ARG A 1 195 ? 13.379 -4.595 -22.812 1.00 93.50 195 ARG A C 1
ATOM 1498 O O . ARG A 1 195 ? 13.754 -5.350 -23.705 1.00 93.50 195 ARG A O 1
ATOM 1505 N N . ARG A 1 196 ? 13.988 -4.546 -21.619 1.00 92.94 196 ARG A N 1
ATOM 1506 C CA . ARG A 1 196 ? 15.124 -5.421 -21.251 1.00 92.94 196 ARG A CA 1
ATOM 1507 C C . ARG A 1 196 ? 14.727 -6.896 -21.227 1.00 92.94 196 ARG A C 1
ATOM 1509 O O . ARG A 1 196 ? 15.527 -7.735 -21.621 1.00 92.94 196 ARG A O 1
ATOM 1516 N N . CYS A 1 197 ? 13.494 -7.194 -20.826 1.00 88.75 197 CYS A N 1
ATOM 1517 C CA . CYS A 1 197 ? 12.934 -8.545 -20.826 1.00 88.75 197 CYS A CA 1
ATOM 1518 C C . CYS A 1 197 ? 12.467 -9.015 -22.217 1.00 88.75 197 CYS A C 1
ATOM 1520 O O . CYS A 1 197 ? 11.947 -10.120 -22.345 1.00 88.75 197 CYS A O 1
ATOM 1522 N N . GLY A 1 198 ? 12.623 -8.196 -23.265 1.00 84.12 198 GLY A N 1
ATOM 1523 C CA . GLY A 1 198 ? 12.228 -8.550 -24.629 1.00 84.12 198 GLY A CA 1
ATOM 1524 C C . GLY A 1 198 ? 10.713 -8.611 -24.851 1.00 84.12 198 GLY A C 1
ATOM 1525 O O . GLY A 1 198 ? 10.274 -9.164 -25.863 1.00 84.12 198 GLY A O 1
ATOM 1526 N N . LEU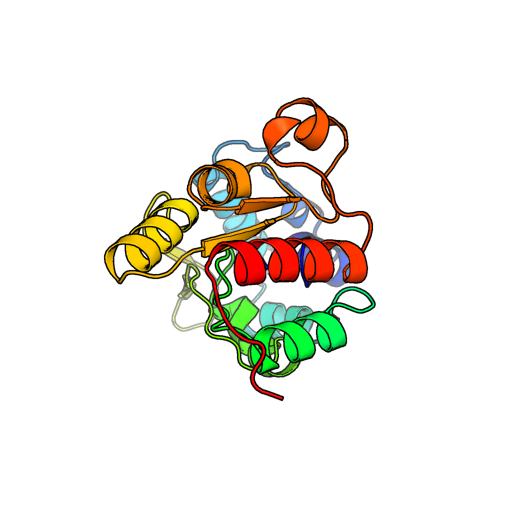 A 1 199 ? 9.912 -8.047 -23.937 1.00 78.69 199 LEU A N 1
ATOM 1527 C CA . LEU A 1 199 ? 8.473 -7.910 -24.134 1.00 78.69 199 LEU A CA 1
ATOM 1528 C C . LEU A 1 199 ? 8.237 -6.922 -25.280 1.00 78.69 199 L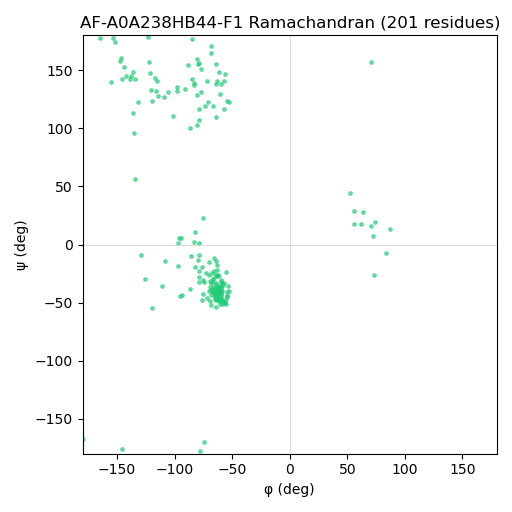EU A C 1
ATOM 1530 O O . LEU A 1 199 ? 8.649 -5.763 -25.217 1.00 78.69 199 LEU A O 1
ATOM 1534 N N . ARG A 1 200 ? 7.592 -7.394 -26.350 1.00 60.94 200 ARG A N 1
ATOM 1535 C CA . ARG A 1 200 ? 7.101 -6.520 -27.417 1.00 60.94 200 ARG A CA 1
ATOM 1536 C C . ARG A 1 200 ? 5.833 -5.849 -26.910 1.00 60.94 200 ARG A C 1
ATOM 1538 O O . ARG A 1 200 ? 4.959 -6.534 -26.384 1.00 60.94 200 ARG A O 1
ATOM 1545 N N . GLU A 1 201 ? 5.736 -4.534 -27.062 1.00 57.34 201 GLU A N 1
ATOM 1546 C CA . GLU A 1 201 ? 4.475 -3.831 -26.835 1.00 57.34 201 GLU A CA 1
ATOM 1547 C C . GLU A 1 201 ? 3.476 -4.336 -27.881 1.00 57.34 201 GLU A C 1
ATOM 1549 O O . GLU A 1 201 ? 3.652 -4.121 -29.081 1.00 57.34 201 GLU A O 1
ATOM 1554 N N . PHE A 1 202 ? 2.479 -5.100 -27.439 1.00 52.97 202 PHE A N 1
ATOM 1555 C CA . PHE A 1 202 ? 1.349 -5.458 -28.283 1.00 52.97 202 PHE A CA 1
ATOM 1556 C C . PHE A 1 202 ? 0.407 -4.253 -28.275 1.00 52.97 202 PHE A C 1
ATOM 1558 O O . PHE A 1 202 ? -0.232 -3.983 -27.259 1.00 52.97 202 PHE A O 1
ATOM 1565 N N . GLY A 1 203 ? 0.431 -3.486 -29.367 1.00 49.38 203 GLY A N 1
ATOM 1566 C CA . GLY A 1 203 ? -0.522 -2.407 -29.639 1.00 49.38 203 GLY A CA 1
ATOM 1567 C C . GLY A 1 203 ? -1.854 -2.927 -30.156 1.00 49.38 203 GLY A C 1
ATOM 1568 O O . GLY A 1 203 ? -1.867 -4.034 -30.744 1.00 49.38 203 GLY A O 1
#

Organism: NCBI:txid1503053

Radius of gyration: 17.47 Å; Cα contacts (8 Å, |Δi|>4): 306; chains: 1; bounding box: 41×32×54 Å

Solvent-accessible surface area (backbone atoms only — not comparable to full-atom values): 11375 Å² total; per-residue (Å²): 51,38,39,60,56,53,36,26,61,53,60,52,53,52,48,17,64,78,69,67,42,68,75,40,56,68,46,61,88,79,34,72,50,63,67,60,42,50,51,50,37,40,51,52,34,55,78,70,68,48,35,49,68,59,52,41,58,54,50,56,71,60,61,64,40,92,64,35,56,64,45,51,55,59,48,52,76,76,40,95,60,54,38,44,39,94,50,34,45,73,57,50,57,73,39,27,76,72,59,73,60,51,56,71,50,45,21,36,69,34,64,49,98,82,38,35,57,75,51,67,44,76,73,52,86,73,43,55,30,50,52,42,48,54,42,41,78,73,70,45,88,42,72,26,41,25,30,56,78,86,33,50,56,24,36,71,57,26,82,40,37,36,31,32,80,44,53,66,74,60,46,70,76,43,62,89,44,42,76,27,94,46,66,65,53,45,51,52,54,51,52,51,51,40,54,76,72,67,54,73,85,84,128